Protein AF-A0A4R3XMK4-F1 (afdb_monomer_lite)

Foldseek 3Di:
DLVPDDLVRVLLVQVVCLVVVVCVVVDDPVSVVVVLVSLLPDFLVSCLVSVNQSSLLSDVVCVVSNVVSLVVDDPVSNQSNCLSPPHPVCLVVLLVQLLADQALVSNVSSLVRHDLVCLLVDDPVSLLSNLVSQLCRLHHPGDRRQLPRPCNLVSVLSSCVSPVPDDDCVLVSLLVSVVSSVVVPRDSPSSVVVCCVVPSDPDDDPDPPPPPPDDD

Structure (mmCIF, N/CA/C/O backbone):
data_AF-A0A4R3XMK4-F1
#
_entry.id   AF-A0A4R3XMK4-F1
#
loop_
_atom_site.group_PDB
_atom_site.id
_atom_site.type_symbol
_atom_site.label_atom_id
_atom_site.label_alt_id
_atom_site.label_comp_id
_atom_site.label_asym_id
_atom_site.label_entity_id
_atom_site.label_seq_id
_atom_site.pdbx_PDB_ins_code
_atom_site.Cartn_x
_atom_site.Cartn_y
_atom_site.Cartn_z
_atom_site.occupancy
_atom_site.B_iso_or_equiv
_atom_site.auth_seq_id
_atom_site.auth_comp_id
_atom_site.auth_asym_id
_atom_site.auth_atom_id
_atom_site.pdbx_PDB_model_num
ATOM 1 N N . MET A 1 1 ? 23.336 5.769 -29.389 1.00 65.06 1 MET A N 1
ATOM 2 C CA . MET A 1 1 ? 22.063 5.005 -29.467 1.00 65.06 1 MET A CA 1
ATOM 3 C C . MET A 1 1 ? 21.814 4.267 -28.147 1.00 65.06 1 MET A C 1
ATOM 5 O O . MET A 1 1 ? 22.720 4.258 -27.320 1.00 65.06 1 MET A O 1
ATOM 9 N N . LEU A 1 2 ? 20.622 3.696 -27.894 1.00 70.25 2 LEU A N 1
ATOM 10 C CA . LEU A 1 2 ? 20.389 2.881 -26.678 1.00 70.25 2 LEU A CA 1
ATOM 11 C C . LEU A 1 2 ? 21.280 1.629 -26.660 1.00 70.25 2 LEU A C 1
ATOM 13 O O . LEU A 1 2 ? 21.831 1.287 -25.614 1.00 70.25 2 LEU A O 1
ATOM 17 N N . SER A 1 3 ? 21.494 1.029 -27.832 1.00 73.25 3 SER A N 1
ATOM 18 C CA . SER A 1 3 ? 22.388 -0.107 -28.070 1.00 73.25 3 SER A CA 1
ATOM 19 C C . SER A 1 3 ? 23.814 0.088 -27.536 1.00 73.25 3 SER A C 1
ATOM 21 O O . SER A 1 3 ? 24.412 -0.847 -27.015 1.00 73.25 3 SER A O 1
ATOM 23 N N . GLU A 1 4 ? 24.345 1.311 -27.584 1.00 78.44 4 GLU A N 1
ATOM 24 C CA . GLU A 1 4 ? 25.724 1.643 -27.183 1.00 78.44 4 GLU A CA 1
ATOM 25 C C . GLU A 1 4 ? 25.842 2.107 -25.722 1.00 78.44 4 GLU A C 1
ATOM 27 O O . GLU A 1 4 ? 26.945 2.282 -25.198 1.00 78.44 4 GLU A O 1
ATOM 32 N N . ALA A 1 5 ? 24.719 2.374 -25.048 1.00 79.88 5 ALA A N 1
ATOM 33 C CA . ALA A 1 5 ? 24.742 2.819 -23.661 1.00 79.88 5 ALA A CA 1
ATOM 34 C C . ALA A 1 5 ? 25.232 1.680 -22.760 1.00 79.88 5 ALA A C 1
ATOM 36 O O . ALA A 1 5 ? 24.861 0.532 -22.973 1.00 79.88 5 ALA A O 1
ATOM 37 N N . ASN A 1 6 ? 26.017 1.973 -21.721 1.00 87.12 6 ASN A N 1
ATOM 38 C CA . ASN A 1 6 ? 26.271 0.997 -20.657 1.00 87.12 6 ASN A CA 1
ATOM 39 C C . ASN A 1 6 ? 25.050 0.873 -19.731 1.00 87.12 6 ASN A C 1
ATOM 41 O O . ASN A 1 6 ? 24.175 1.741 -19.733 1.00 87.12 6 ASN A O 1
ATOM 45 N N . ASP A 1 7 ? 25.007 -0.178 -18.918 1.00 84.62 7 ASP A N 1
ATOM 46 C CA . ASP A 1 7 ? 23.848 -0.496 -18.078 1.00 84.62 7 ASP A CA 1
ATOM 47 C C . ASP A 1 7 ? 23.470 0.654 -17.140 1.00 84.62 7 ASP A C 1
ATOM 49 O O . ASP A 1 7 ? 22.311 1.052 -17.081 1.00 84.62 7 ASP A O 1
ATOM 53 N N . THR A 1 8 ? 24.446 1.301 -16.502 1.00 85.62 8 THR A N 1
ATOM 54 C CA . THR A 1 8 ? 24.211 2.465 -15.632 1.00 85.62 8 THR A CA 1
ATOM 55 C C . THR A 1 8 ? 23.518 3.624 -16.354 1.00 85.62 8 THR A C 1
ATOM 57 O O . THR A 1 8 ? 22.661 4.297 -15.777 1.00 85.62 8 THR A O 1
ATOM 60 N N . ARG A 1 9 ? 23.881 3.890 -17.615 1.00 87.81 9 ARG A N 1
ATOM 61 C CA . ARG A 1 9 ? 23.228 4.920 -18.435 1.00 87.81 9 ARG A CA 1
ATOM 62 C C . ARG A 1 9 ? 21.873 4.445 -18.937 1.00 87.81 9 ARG A C 1
ATOM 64 O O . ARG A 1 9 ? 20.933 5.234 -18.913 1.00 87.81 9 ARG A O 1
ATOM 71 N N . LEU A 1 10 ? 21.762 3.179 -19.331 1.00 89.06 10 LEU A N 1
ATOM 72 C CA . LEU A 1 10 ? 20.520 2.595 -19.824 1.00 89.06 10 LEU A CA 1
ATOM 73 C C . LEU A 1 10 ? 19.435 2.597 -18.740 1.00 89.06 10 LEU A C 1
ATOM 75 O O . LEU A 1 10 ? 18.297 2.923 -19.044 1.00 89.06 10 LEU A O 1
ATOM 79 N N . LYS A 1 11 ? 19.780 2.413 -17.459 1.00 92.94 11 LYS A N 1
ATOM 80 C CA . LYS A 1 11 ? 18.834 2.563 -16.335 1.00 92.94 11 LYS A CA 1
ATOM 81 C C . LYS A 1 11 ? 18.151 3.943 -16.273 1.00 92.94 11 LYS A C 1
ATOM 83 O O . LYS A 1 11 ? 17.054 4.083 -15.747 1.00 92.94 11 LYS A O 1
ATOM 88 N N . ARG 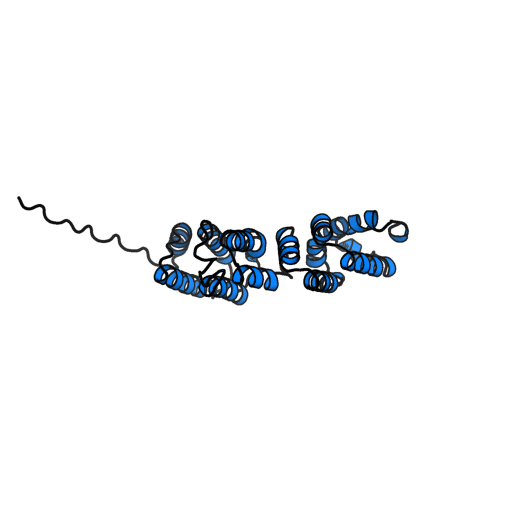A 1 12 ? 18.726 4.994 -16.864 1.00 91.00 12 ARG A N 1
ATOM 89 C CA . ARG A 1 12 ? 18.065 6.314 -16.930 1.00 91.00 12 ARG A CA 1
ATOM 90 C C . ARG A 1 12 ? 16.899 6.356 -17.920 1.00 91.00 12 ARG A C 1
ATOM 92 O O . ARG A 1 12 ? 16.153 7.331 -17.928 1.00 91.00 12 ARG A O 1
ATOM 99 N N . VAL A 1 13 ? 16.732 5.315 -18.735 1.00 91.12 13 VAL A N 1
ATOM 100 C CA . VAL A 1 13 ? 15.621 5.192 -19.677 1.00 91.12 13 VAL A CA 1
ATOM 101 C C . VAL A 1 13 ? 14.299 4.904 -18.960 1.00 91.12 13 VAL A C 1
ATOM 103 O O . VAL A 1 13 ? 13.263 5.315 -19.466 1.00 91.12 13 VAL A O 1
ATOM 106 N N . PHE A 1 14 ? 14.313 4.281 -17.770 1.00 93.69 14 PHE A N 1
ATOM 107 C CA . PHE A 1 14 ? 13.084 3.897 -17.059 1.00 93.69 14 PHE A CA 1
ATOM 108 C C . PHE A 1 14 ? 12.185 5.103 -16.725 1.00 93.69 14 PHE A C 1
ATOM 110 O O . PHE A 1 14 ? 11.042 5.115 -17.193 1.00 93.69 14 PHE A O 1
ATOM 117 N N . PRO A 1 15 ? 12.665 6.167 -16.036 1.00 93.06 15 PRO A N 1
ATOM 118 C CA . PRO A 1 15 ? 11.826 7.339 -15.779 1.00 93.06 15 PRO A CA 1
ATOM 119 C C . PRO A 1 15 ? 11.405 8.050 -17.070 1.00 93.06 15 PRO A C 1
ATOM 121 O O . PRO A 1 15 ? 10.302 8.583 -17.159 1.00 93.06 15 PRO A O 1
ATOM 124 N N . PHE A 1 16 ? 12.271 8.049 -18.088 1.00 92.44 16 PHE A N 1
ATOM 125 C CA . PHE A 1 16 ? 11.983 8.693 -19.367 1.00 92.44 16 PHE A CA 1
ATOM 126 C C . PHE A 1 16 ? 10.857 7.986 -20.129 1.00 92.44 16 PHE A C 1
ATOM 128 O O . PHE A 1 16 ? 9.936 8.648 -20.599 1.00 92.44 16 PHE A O 1
ATOM 135 N N . LEU A 1 17 ? 10.895 6.654 -20.219 1.00 92.00 17 LEU A N 1
ATOM 136 C CA . LEU A 1 17 ? 9.851 5.858 -20.869 1.00 92.00 17 LEU A CA 1
ATOM 137 C C . LEU A 1 17 ? 8.532 5.918 -20.111 1.00 92.00 17 LEU A C 1
ATOM 139 O O . LEU A 1 17 ? 7.483 5.832 -20.734 1.00 92.00 17 LEU A O 1
ATOM 143 N N . TRP A 1 18 ? 8.563 6.104 -18.793 1.00 91.94 18 TRP A N 1
ATOM 144 C CA . TRP A 1 18 ? 7.340 6.317 -18.028 1.00 91.94 18 TRP A CA 1
ATOM 145 C C . TRP A 1 18 ? 6.685 7.655 -18.412 1.00 91.94 18 TRP A C 1
ATOM 147 O O . TRP A 1 18 ? 5.493 7.693 -18.716 1.00 91.94 18 TRP A O 1
ATOM 157 N N . LEU A 1 19 ? 7.472 8.736 -18.486 1.00 91.69 19 LEU A N 1
ATOM 158 C CA . LEU A 1 19 ? 6.993 10.059 -18.910 1.00 91.69 19 LEU A CA 1
ATOM 159 C C . LEU A 1 19 ? 6.582 10.105 -20.390 1.00 91.69 19 LEU A C 1
ATOM 161 O O . LEU A 1 19 ? 5.726 10.902 -20.768 1.00 91.69 19 LEU A O 1
ATOM 165 N N . ARG A 1 20 ? 7.203 9.273 -21.230 1.00 92.75 20 ARG A N 1
ATOM 166 C CA . ARG A 1 20 ? 7.020 9.217 -22.687 1.00 92.75 20 ARG A CA 1
ATOM 167 C C . ARG A 1 20 ? 6.624 7.810 -23.134 1.00 92.75 20 ARG A C 1
ATOM 169 O O . ARG A 1 20 ? 7.289 7.202 -23.977 1.00 92.75 20 ARG A O 1
ATOM 176 N N . LYS A 1 21 ? 5.548 7.281 -22.542 1.00 90.19 21 LYS A N 1
ATOM 177 C CA . LYS A 1 21 ? 5.071 5.898 -22.737 1.00 90.19 21 LYS A CA 1
ATOM 178 C C . LYS A 1 21 ? 4.845 5.515 -24.199 1.00 90.19 21 LYS A C 1
ATOM 180 O O . LYS A 1 21 ? 5.047 4.366 -24.577 1.00 90.19 21 LYS A O 1
ATOM 185 N N . GLU A 1 22 ? 4.497 6.477 -25.050 1.00 90.62 22 GLU A N 1
ATOM 186 C CA . GLU A 1 22 ? 4.312 6.270 -26.486 1.00 90.62 22 GLU A CA 1
ATOM 187 C C . GLU A 1 22 ? 5.596 5.821 -27.200 1.00 90.62 22 GLU A C 1
ATOM 189 O O . GLU A 1 22 ? 5.537 5.169 -28.244 1.00 90.62 22 GLU A O 1
ATOM 194 N N . LEU A 1 23 ? 6.766 6.133 -26.630 1.00 91.50 23 LEU A N 1
ATOM 195 C CA . LEU A 1 23 ? 8.059 5.755 -27.189 1.00 91.50 23 LEU A CA 1
ATOM 196 C C . LEU A 1 23 ? 8.393 4.280 -26.972 1.00 91.50 23 LEU A C 1
ATOM 198 O O . LEU A 1 23 ? 9.257 3.779 -27.685 1.00 91.50 23 LEU A O 1
ATOM 202 N N . TRP A 1 24 ? 7.701 3.566 -26.074 1.00 90.94 24 TRP A N 1
ATOM 203 C CA . TRP A 1 24 ? 7.921 2.129 -25.868 1.00 90.94 24 TRP A CA 1
ATOM 204 C C . TRP A 1 24 ? 7.781 1.332 -27.168 1.00 90.94 24 TRP A C 1
ATOM 206 O O . TRP A 1 24 ? 8.614 0.487 -27.485 1.00 90.94 24 TRP A O 1
ATOM 216 N N . THR A 1 25 ? 6.783 1.680 -27.983 1.00 90.06 25 THR A N 1
ATOM 217 C CA . THR A 1 25 ? 6.541 1.046 -29.289 1.00 90.06 25 THR A CA 1
ATOM 218 C C . THR A 1 25 ? 7.707 1.207 -30.268 1.00 90.06 25 THR A C 1
ATOM 220 O O . THR A 1 25 ? 7.872 0.374 -31.154 1.00 90.06 25 THR A O 1
ATOM 223 N N . LYS A 1 26 ? 8.540 2.238 -30.079 1.00 90.81 26 LYS A N 1
ATOM 224 C CA . LYS A 1 26 ? 9.728 2.535 -30.890 1.00 90.81 26 LYS A CA 1
ATOM 225 C C . LYS A 1 26 ? 11.009 1.915 -30.332 1.00 90.81 26 LYS A C 1
ATOM 227 O O . LYS A 1 26 ? 12.046 2.011 -30.977 1.00 90.81 26 LYS A O 1
ATOM 232 N N . VAL A 1 27 ? 10.959 1.326 -29.137 1.00 89.88 27 VAL A N 1
ATOM 233 C CA . VAL A 1 27 ? 12.081 0.567 -28.584 1.00 89.88 27 VAL A CA 1
ATOM 234 C C . VAL A 1 27 ? 12.149 -0.758 -29.330 1.00 89.88 27 VAL A C 1
ATOM 236 O O . VAL A 1 27 ? 11.174 -1.517 -29.339 1.00 89.88 27 VAL A O 1
ATOM 239 N N . GLU A 1 28 ? 13.285 -1.013 -29.968 1.00 91.00 28 GLU A N 1
ATOM 240 C CA . GLU A 1 28 ? 13.561 -2.255 -30.683 1.00 91.00 28 GLU A CA 1
ATOM 241 C C . GLU A 1 28 ? 13.614 -3.453 -29.725 1.00 91.00 28 GLU A C 1
ATOM 243 O O . GLU A 1 28 ? 13.819 -3.318 -28.517 1.00 91.00 28 GLU A O 1
ATOM 248 N N . HIS A 1 29 ? 13.385 -4.653 -30.260 1.00 90.75 29 HIS A N 1
ATOM 249 C CA . HIS A 1 29 ? 13.249 -5.858 -29.442 1.00 90.75 29 HIS A CA 1
ATOM 250 C C . HIS A 1 29 ? 14.507 -6.159 -28.611 1.00 90.75 29 HIS A C 1
ATOM 252 O O . HIS A 1 29 ? 14.386 -6.506 -27.438 1.00 90.75 29 HIS A O 1
ATOM 258 N N . ALA A 1 30 ? 15.704 -5.968 -29.177 1.00 89.69 30 ALA A N 1
ATOM 259 C CA . ALA A 1 30 ? 16.964 -6.206 -28.471 1.00 89.69 30 ALA A CA 1
ATOM 260 C C . ALA A 1 30 ? 17.106 -5.306 -27.229 1.00 89.69 30 ALA A C 1
ATOM 262 O O . ALA A 1 30 ? 17.482 -5.769 -26.151 1.00 89.69 30 ALA A O 1
ATOM 263 N N . GLU A 1 31 ? 16.744 -4.029 -27.347 1.00 90.69 31 GLU A N 1
ATOM 264 C CA . GLU A 1 31 ? 16.723 -3.075 -26.244 1.00 90.69 31 GLU A CA 1
ATOM 265 C C . GLU A 1 31 ? 15.683 -3.449 -25.189 1.00 90.69 31 GLU A C 1
ATOM 267 O O . GLU A 1 31 ? 15.967 -3.289 -24.004 1.00 90.69 31 GLU A O 1
ATOM 272 N N . ARG A 1 32 ? 14.511 -3.973 -25.579 1.00 91.62 32 ARG A N 1
ATOM 273 C CA . ARG A 1 32 ? 13.498 -4.452 -24.618 1.00 91.62 32 ARG A CA 1
ATOM 274 C C . ARG A 1 32 ? 14.022 -5.618 -23.787 1.00 91.62 32 ARG A C 1
ATOM 276 O O . ARG A 1 32 ? 14.001 -5.527 -22.564 1.00 91.62 32 ARG A O 1
ATOM 283 N N . VAL A 1 33 ? 14.616 -6.625 -24.430 1.00 91.25 33 VAL A N 1
ATOM 284 C CA . VAL A 1 33 ? 15.254 -7.763 -23.739 1.00 91.25 33 VAL A CA 1
ATOM 285 C C . VAL A 1 33 ? 16.344 -7.279 -22.780 1.00 91.25 33 VAL A C 1
ATOM 287 O O . VAL A 1 33 ? 16.471 -7.756 -21.652 1.00 91.25 33 VAL A O 1
ATOM 290 N N . ARG A 1 34 ? 17.128 -6.277 -23.190 1.00 92.12 34 ARG A N 1
ATOM 291 C CA . ARG A 1 34 ? 18.155 -5.691 -22.326 1.00 92.12 34 ARG A CA 1
ATOM 292 C C . ARG A 1 34 ? 17.556 -4.924 -21.142 1.00 92.12 34 ARG A C 1
ATOM 294 O O . ARG A 1 34 ? 18.081 -5.017 -20.037 1.00 92.12 34 ARG A O 1
ATOM 301 N N . ILE A 1 35 ? 16.464 -4.189 -21.349 1.00 92.88 35 ILE A N 1
ATOM 302 C CA . ILE A 1 35 ? 15.708 -3.501 -20.292 1.00 92.88 35 ILE A CA 1
ATOM 303 C C . ILE A 1 35 ? 15.148 -4.512 -19.280 1.00 92.88 35 ILE A C 1
ATOM 305 O O . ILE A 1 35 ? 15.273 -4.294 -18.075 1.00 92.88 35 ILE A O 1
ATOM 309 N N . GLU A 1 36 ? 14.599 -5.633 -19.743 1.00 92.94 36 GLU A N 1
ATOM 310 C CA . GLU A 1 36 ? 14.125 -6.734 -18.893 1.00 92.94 36 GLU A CA 1
ATOM 311 C C . GLU A 1 36 ? 15.275 -7.345 -18.078 1.00 92.94 36 GLU A C 1
ATOM 313 O O . GLU A 1 36 ? 15.169 -7.502 -16.859 1.00 92.94 36 GLU A O 1
ATOM 318 N N . GLY A 1 37 ? 16.422 -7.603 -18.719 1.00 93.12 37 GLY A N 1
ATOM 319 C CA . GLY A 1 37 ? 17.636 -8.056 -18.036 1.00 93.12 37 GLY A CA 1
ATOM 320 C C . GLY A 1 37 ? 18.110 -7.079 -16.956 1.00 93.12 37 GLY A C 1
ATOM 321 O O . GLY A 1 37 ? 18.492 -7.498 -15.861 1.00 93.12 37 GLY A O 1
ATOM 322 N N . LEU A 1 38 ? 18.010 -5.769 -17.212 1.00 95.25 38 LEU A N 1
ATOM 323 C CA . LEU A 1 38 ? 18.321 -4.753 -16.210 1.00 95.25 38 LEU A CA 1
ATOM 324 C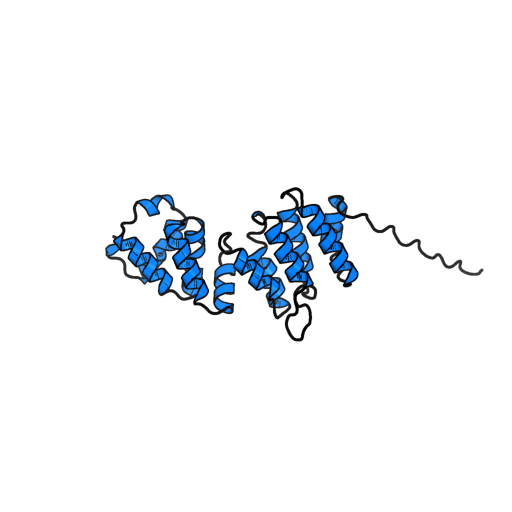 C . LEU A 1 38 ? 17.380 -4.830 -15.010 1.00 95.25 38 LEU A C 1
ATOM 326 O O . LEU A 1 38 ? 17.887 -4.846 -13.890 1.00 95.25 38 LEU A O 1
ATOM 330 N N . ILE A 1 39 ? 16.061 -4.915 -15.218 1.00 95.62 39 ILE A N 1
ATOM 331 C CA . ILE A 1 39 ? 15.075 -5.045 -14.128 1.00 95.62 39 ILE A CA 1
ATOM 332 C C . ILE A 1 39 ? 15.441 -6.231 -13.230 1.00 95.62 39 ILE A C 1
ATOM 334 O O . ILE A 1 39 ? 15.540 -6.074 -12.014 1.00 95.62 39 ILE A O 1
ATOM 338 N N . ASN A 1 40 ? 15.738 -7.386 -13.827 1.00 93.81 40 ASN A N 1
ATOM 339 C CA . ASN A 1 40 ? 16.089 -8.593 -13.080 1.00 93.81 40 ASN A CA 1
ATOM 340 C C . ASN A 1 40 ? 17.382 -8.440 -12.261 1.00 93.81 40 ASN A C 1
ATOM 342 O O . ASN A 1 40 ? 17.499 -9.003 -11.169 1.00 93.81 40 ASN A O 1
ATOM 346 N N . SER A 1 41 ? 18.340 -7.650 -12.751 1.00 93.94 41 SER A N 1
ATOM 347 C CA . SER A 1 41 ? 19.623 -7.416 -12.073 1.00 93.94 41 SER A CA 1
ATOM 348 C C . SER A 1 41 ? 19.581 -6.345 -10.972 1.00 93.94 41 SER A C 1
ATOM 350 O O . SER A 1 41 ? 20.490 -6.295 -10.146 1.00 93.94 41 SER A O 1
ATOM 352 N N . MET A 1 42 ? 18.562 -5.478 -10.950 1.00 95.00 42 MET A N 1
ATOM 353 C CA . MET A 1 42 ? 18.486 -4.369 -9.994 1.00 95.00 42 MET A CA 1
ATOM 354 C C . MET A 1 42 ? 18.268 -4.837 -8.553 1.00 95.00 42 MET A C 1
ATOM 356 O O . MET A 1 42 ? 17.612 -5.845 -8.298 1.00 95.00 42 MET A O 1
ATOM 360 N N . ASN A 1 43 ? 18.766 -4.058 -7.595 1.00 95.12 43 ASN A N 1
ATOM 361 C CA . ASN A 1 43 ? 18.352 -4.156 -6.194 1.00 95.12 43 ASN A CA 1
ATOM 362 C C . ASN A 1 43 ? 17.185 -3.192 -5.891 1.00 95.12 43 ASN A C 1
ATOM 364 O O . ASN A 1 43 ? 16.779 -2.391 -6.739 1.00 95.12 43 ASN A O 1
ATOM 368 N N . HIS A 1 44 ? 16.658 -3.244 -4.666 1.00 95.12 44 HIS A N 1
ATOM 369 C CA . HIS A 1 44 ? 15.515 -2.422 -4.263 1.00 95.12 44 HIS A CA 1
ATOM 370 C C . HIS A 1 44 ? 15.773 -0.907 -4.356 1.00 95.12 44 HIS A C 1
ATOM 372 O O . HIS A 1 44 ? 14.877 -0.149 -4.745 1.00 95.12 44 HIS A O 1
ATOM 378 N N . GLU A 1 45 ? 16.991 -0.454 -4.045 1.00 96.06 45 GLU A N 1
ATOM 379 C CA . GLU A 1 45 ? 17.374 0.959 -4.134 1.00 96.06 45 GLU A CA 1
ATOM 380 C C . GLU A 1 45 ? 17.353 1.444 -5.582 1.00 96.06 45 GLU A C 1
ATOM 382 O O . GLU A 1 45 ? 16.813 2.510 -5.876 1.00 96.06 45 GLU A O 1
ATOM 387 N N . GLU A 1 46 ? 17.897 0.651 -6.505 1.00 96.06 46 GLU A N 1
ATOM 388 C CA . GLU A 1 46 ? 17.906 0.974 -7.926 1.00 96.06 46 GLU A CA 1
ATOM 389 C C . GLU A 1 46 ? 16.497 0.971 -8.517 1.00 96.06 46 GLU A C 1
ATOM 391 O O . GLU A 1 46 ? 16.139 1.924 -9.211 1.00 96.06 46 GLU A O 1
ATOM 396 N N . MET A 1 47 ? 15.677 -0.038 -8.202 1.00 96.44 47 MET A N 1
ATOM 397 C CA . MET A 1 47 ? 14.282 -0.090 -8.659 1.00 96.44 47 MET A CA 1
ATOM 398 C C . MET A 1 47 ? 13.500 1.152 -8.216 1.00 96.44 47 MET A C 1
ATOM 400 O O . MET A 1 47 ? 12.775 1.752 -9.016 1.00 96.44 47 MET A O 1
ATOM 404 N N . SER A 1 48 ? 13.701 1.576 -6.966 1.00 95.12 48 SER A N 1
ATOM 405 C CA . SER A 1 48 ? 13.066 2.767 -6.391 1.00 95.12 48 SER A CA 1
ATOM 406 C C . SER A 1 48 ? 13.590 4.056 -7.032 1.00 95.12 48 SER A C 1
ATOM 408 O O . SER A 1 48 ? 12.815 4.917 -7.458 1.00 95.12 48 SER A O 1
ATOM 410 N N . LYS A 1 49 ? 14.917 4.179 -7.157 1.00 95.50 49 LYS A N 1
ATOM 411 C CA . LYS A 1 49 ? 15.606 5.345 -7.729 1.00 95.50 49 LYS A CA 1
ATOM 412 C C . LYS A 1 49 ? 15.239 5.577 -9.191 1.00 95.50 49 LYS A C 1
ATOM 414 O O . LYS A 1 49 ? 15.025 6.719 -9.595 1.00 95.50 49 LYS A O 1
ATOM 419 N N . PHE A 1 50 ? 15.174 4.510 -9.983 1.00 95.75 50 PHE A N 1
ATOM 420 C CA . PHE A 1 50 ? 14.844 4.568 -11.408 1.00 95.75 50 PHE A CA 1
ATOM 421 C C . PHE A 1 50 ? 13.343 4.416 -11.690 1.00 95.75 50 PHE A C 1
ATOM 423 O O . PHE A 1 50 ? 12.954 4.367 -12.853 1.00 95.75 50 PHE A O 1
ATOM 430 N N . GLN A 1 51 ? 12.499 4.424 -10.650 1.00 94.50 51 GLN A N 1
ATOM 431 C CA . GLN A 1 51 ? 11.035 4.477 -10.756 1.00 94.50 51 GLN A CA 1
ATOM 432 C C . GLN A 1 51 ? 10.448 3.337 -11.604 1.00 94.50 51 GLN A C 1
ATOM 434 O O . GLN A 1 51 ? 9.516 3.532 -12.384 1.00 94.50 51 GLN A O 1
ATOM 439 N N . VAL A 1 52 ? 11.005 2.134 -11.462 1.00 95.88 52 VAL A N 1
ATOM 440 C CA . VAL A 1 52 ? 10.672 0.980 -12.311 1.00 95.88 52 VAL A CA 1
ATOM 441 C C . VAL A 1 52 ? 9.192 0.595 -12.199 1.00 95.88 52 VAL A C 1
ATOM 443 O O . VAL A 1 52 ? 8.557 0.279 -13.204 1.00 95.88 52 VAL A O 1
ATOM 446 N N . THR A 1 53 ? 8.606 0.698 -11.004 1.00 95.56 53 THR A N 1
ATOM 447 C CA . THR A 1 53 ? 7.176 0.430 -10.785 1.00 95.56 53 THR A CA 1
ATOM 448 C C . THR A 1 53 ? 6.274 1.420 -11.522 1.00 95.56 53 THR A C 1
ATOM 450 O O . THR A 1 53 ? 5.274 1.004 -12.097 1.00 95.56 53 THR A O 1
ATOM 453 N N . ARG A 1 54 ? 6.659 2.700 -11.631 1.00 94.25 54 ARG A N 1
ATOM 454 C CA . ARG A 1 54 ? 5.895 3.687 -12.415 1.00 94.25 54 ARG A CA 1
ATOM 455 C C . ARG A 1 54 ? 5.857 3.349 -13.897 1.00 94.25 54 ARG A C 1
ATOM 457 O O . ARG A 1 54 ? 4.833 3.546 -14.546 1.00 94.25 54 ARG A O 1
ATOM 464 N N . LEU A 1 55 ? 6.959 2.828 -14.439 1.00 94.62 55 LEU A N 1
ATOM 465 C CA . LEU A 1 55 ? 6.959 2.350 -15.817 1.00 94.62 55 LEU A CA 1
ATOM 466 C C . LEU A 1 55 ? 6.021 1.144 -15.971 1.00 94.62 55 LEU A C 1
ATOM 468 O O . LEU A 1 55 ? 5.239 1.116 -16.915 1.00 94.62 55 LEU A O 1
ATOM 472 N N . ALA A 1 56 ? 6.051 0.191 -15.036 1.00 95.69 56 ALA A N 1
ATOM 473 C CA . ALA A 1 56 ? 5.192 -0.998 -15.068 1.00 95.69 56 ALA A CA 1
ATOM 474 C C . ALA A 1 56 ? 3.694 -0.687 -14.898 1.00 95.69 56 ALA A C 1
ATOM 476 O O . ALA A 1 56 ? 2.839 -1.418 -15.407 1.00 95.69 56 ALA A O 1
ATOM 477 N N . GLU A 1 57 ? 3.357 0.417 -14.231 1.00 93.75 57 GLU A N 1
ATOM 478 C CA . GLU A 1 57 ? 1.983 0.916 -14.149 1.00 93.75 57 GLU A CA 1
ATOM 479 C C . GLU A 1 57 ? 1.438 1.221 -15.555 1.00 93.75 57 GLU A C 1
ATOM 481 O O . GLU A 1 57 ? 0.347 0.778 -15.913 1.00 93.75 57 GLU A O 1
ATOM 486 N N . VAL A 1 58 ? 2.234 1.889 -16.398 1.00 92.38 58 VAL A N 1
ATOM 487 C CA . VAL A 1 58 ? 1.814 2.345 -17.738 1.00 92.38 58 VAL A CA 1
ATOM 488 C C . VAL A 1 58 ? 2.202 1.403 -18.882 1.00 92.38 58 VAL A C 1
ATOM 490 O O . VAL A 1 58 ? 1.818 1.657 -20.024 1.00 92.38 58 VAL A O 1
ATOM 493 N N . ASN A 1 59 ? 2.960 0.344 -18.601 1.00 92.31 59 ASN A N 1
ATOM 494 C CA . ASN A 1 59 ? 3.476 -0.588 -19.597 1.00 92.31 59 ASN A CA 1
ATOM 495 C C . ASN A 1 59 ? 3.290 -2.041 -19.140 1.00 92.31 59 ASN A C 1
ATOM 497 O O . ASN A 1 59 ? 4.007 -2.535 -18.269 1.00 92.31 59 ASN A O 1
ATOM 501 N N . SER A 1 60 ? 2.327 -2.728 -19.759 1.00 90.88 60 SER A N 1
ATOM 502 C CA . SER A 1 60 ? 1.995 -4.122 -19.455 1.00 90.88 60 SER A CA 1
ATOM 503 C C . SER A 1 60 ? 3.109 -5.103 -19.803 1.00 90.88 60 SER A C 1
ATOM 505 O O . SER A 1 60 ? 3.244 -6.099 -19.099 1.00 90.88 60 SER A O 1
ATOM 507 N N . ASP A 1 61 ? 3.911 -4.818 -20.833 1.00 89.94 61 ASP A N 1
ATOM 508 C CA . ASP A 1 61 ? 4.929 -5.747 -21.342 1.00 89.94 61 ASP A CA 1
ATOM 509 C C . ASP A 1 61 ? 6.010 -6.015 -20.293 1.00 89.94 61 ASP A C 1
ATOM 511 O O . ASP A 1 61 ? 6.516 -7.124 -20.181 1.00 89.94 61 ASP A O 1
ATOM 515 N N . ILE A 1 62 ? 6.334 -5.007 -19.479 1.00 91.81 62 ILE A N 1
ATOM 516 C CA . ILE A 1 62 ? 7.350 -5.142 -18.431 1.00 91.81 62 ILE A CA 1
ATOM 517 C C . ILE A 1 62 ? 6.765 -5.500 -17.064 1.00 91.81 62 ILE A C 1
ATOM 519 O O . ILE A 1 62 ? 7.511 -5.758 -16.120 1.00 91.81 62 ILE A O 1
ATOM 523 N N . ARG A 1 63 ? 5.437 -5.443 -16.912 1.00 94.88 63 ARG A N 1
ATOM 524 C CA . ARG A 1 63 ? 4.792 -5.510 -15.598 1.00 94.88 63 ARG A CA 1
ATOM 525 C C . ARG A 1 63 ? 5.039 -6.851 -14.920 1.00 94.88 63 ARG A C 1
ATOM 527 O O . ARG A 1 63 ? 5.366 -6.864 -13.737 1.00 94.88 63 ARG A O 1
ATOM 534 N N . SER A 1 64 ? 4.934 -7.950 -15.665 1.00 93.00 64 SER A N 1
ATOM 535 C CA . SER A 1 64 ? 5.256 -9.297 -15.177 1.00 93.00 64 SER A CA 1
ATOM 536 C C . SER A 1 64 ? 6.691 -9.371 -14.657 1.00 93.00 64 SER A C 1
ATOM 538 O O . SER A 1 64 ? 6.895 -9.753 -13.513 1.00 93.00 64 SER A O 1
ATOM 540 N N . HIS A 1 65 ? 7.665 -8.883 -15.429 1.00 94.19 65 HIS A N 1
ATOM 541 C CA . HIS A 1 65 ? 9.076 -8.869 -15.031 1.00 94.19 65 HIS A CA 1
ATOM 542 C C . HIS A 1 65 ? 9.325 -8.077 -13.741 1.00 94.19 65 HIS A C 1
ATOM 544 O O . HIS A 1 65 ? 10.109 -8.495 -12.891 1.00 94.19 65 HIS A O 1
ATOM 550 N N . VAL A 1 66 ? 8.639 -6.944 -13.561 1.00 96.50 66 VAL A N 1
ATOM 551 C CA . VAL A 1 66 ? 8.738 -6.156 -12.325 1.00 96.50 66 VAL A CA 1
ATOM 552 C C . VAL A 1 66 ? 8.119 -6.897 -11.140 1.00 96.50 66 VAL A C 1
ATOM 554 O O . VAL A 1 66 ? 8.722 -6.914 -10.068 1.00 96.50 66 VAL A O 1
ATOM 557 N N . ILE A 1 67 ? 6.956 -7.530 -11.316 1.00 96.06 67 ILE A N 1
ATOM 558 C CA . ILE A 1 67 ? 6.311 -8.336 -10.268 1.00 96.06 67 ILE A CA 1
ATOM 559 C C . ILE A 1 67 ? 7.207 -9.513 -9.870 1.00 96.06 67 ILE A C 1
ATOM 561 O O . ILE A 1 67 ? 7.460 -9.708 -8.681 1.00 96.06 67 ILE A O 1
ATOM 565 N N . ASP A 1 68 ? 7.724 -10.255 -10.848 1.00 95.31 68 ASP A N 1
ATOM 566 C CA . ASP A 1 68 ? 8.594 -11.409 -10.627 1.00 95.31 68 ASP A CA 1
ATOM 567 C C . ASP A 1 68 ? 9.858 -11.006 -9.877 1.00 95.31 68 ASP A C 1
ATOM 569 O O . ASP A 1 68 ? 10.246 -11.663 -8.910 1.00 95.31 68 ASP A O 1
ATOM 573 N N . LYS A 1 69 ? 10.463 -9.877 -10.259 1.00 96.44 69 LYS A N 1
ATOM 574 C CA . LYS A 1 69 ? 11.620 -9.347 -9.549 1.00 96.44 69 LYS A CA 1
ATOM 575 C C . LYS A 1 69 ? 11.285 -8.966 -8.109 1.00 96.44 69 LYS A C 1
ATOM 577 O O . LYS A 1 69 ? 12.027 -9.338 -7.206 1.00 96.44 69 LYS A O 1
ATOM 582 N N . ILE A 1 70 ? 10.182 -8.253 -7.874 1.00 97.00 70 ILE A N 1
ATOM 583 C CA . ILE A 1 70 ? 9.748 -7.878 -6.519 1.00 97.00 70 ILE A CA 1
ATOM 584 C C . ILE A 1 70 ? 9.525 -9.134 -5.666 1.00 97.00 70 ILE A C 1
ATOM 586 O O . ILE A 1 70 ? 9.964 -9.173 -4.523 1.00 97.00 70 ILE A O 1
ATOM 590 N N . ASN A 1 71 ? 8.917 -10.185 -6.221 1.00 95.94 71 ASN A N 1
ATOM 591 C CA . ASN A 1 71 ? 8.672 -11.448 -5.515 1.00 95.94 71 ASN A CA 1
ATOM 592 C C . ASN A 1 71 ? 9.947 -12.178 -5.064 1.00 95.94 71 ASN A C 1
ATOM 594 O O . ASN A 1 71 ? 9.879 -12.987 -4.144 1.00 95.94 71 ASN A O 1
ATOM 598 N N . GLN A 1 72 ? 11.088 -11.916 -5.704 1.00 96.44 72 GLN A N 1
ATOM 599 C CA . GLN A 1 72 ? 12.380 -12.514 -5.346 1.00 96.44 72 GLN A CA 1
ATOM 600 C C . GLN A 1 72 ? 13.107 -11.762 -4.223 1.00 96.44 72 GLN A C 1
ATOM 602 O O . GLN A 1 72 ? 14.104 -12.264 -3.707 1.00 96.44 72 GLN A O 1
ATOM 607 N N . LEU A 1 73 ? 12.652 -10.557 -3.878 1.00 96.62 73 LEU A N 1
ATOM 608 C CA . LEU A 1 73 ? 13.245 -9.731 -2.829 1.00 96.62 73 LEU A CA 1
ATOM 609 C C . LEU A 1 73 ? 12.640 -10.069 -1.468 1.00 96.62 73 LEU A C 1
ATOM 611 O O . LEU A 1 73 ? 11.528 -10.599 -1.378 1.00 96.62 73 LEU A O 1
ATOM 615 N N . ASP A 1 74 ? 13.344 -9.726 -0.393 1.00 96.50 74 ASP A N 1
ATOM 616 C CA . ASP A 1 74 ? 12.789 -9.910 0.946 1.00 96.50 74 ASP A CA 1
ATOM 617 C C . ASP A 1 74 ? 11.624 -8.941 1.224 1.00 96.50 74 ASP A C 1
ATOM 619 O O . ASP A 1 74 ? 11.432 -7.927 0.548 1.00 96.50 74 ASP A O 1
ATOM 623 N N . THR A 1 75 ? 10.817 -9.245 2.240 1.00 95.25 75 THR A N 1
ATOM 624 C CA . THR A 1 75 ? 9.627 -8.455 2.589 1.00 95.25 75 THR A CA 1
ATOM 625 C C . THR A 1 75 ? 9.935 -6.978 2.851 1.00 95.25 75 THR A C 1
ATOM 627 O O . THR A 1 75 ? 9.138 -6.110 2.493 1.00 95.25 75 THR A O 1
ATOM 630 N N . VAL A 1 76 ? 11.076 -6.660 3.471 1.00 95.31 76 VAL A N 1
ATOM 631 C CA . VAL A 1 76 ? 11.456 -5.273 3.778 1.00 95.31 76 VAL A CA 1
ATOM 632 C C . VAL A 1 76 ? 11.765 -4.524 2.485 1.00 95.31 76 VAL A C 1
ATOM 634 O O . VAL A 1 76 ? 11.313 -3.393 2.297 1.00 95.31 76 VAL A O 1
ATOM 637 N N . GLU A 1 77 ? 12.497 -5.157 1.576 1.00 97.56 77 GLU A N 1
ATOM 638 C CA . GLU A 1 77 ? 12.800 -4.620 0.252 1.00 97.56 77 GLU A CA 1
ATOM 639 C C . GLU A 1 77 ? 11.543 -4.427 -0.603 1.00 97.56 77 GLU A C 1
ATOM 641 O O . GLU A 1 77 ? 11.370 -3.360 -1.201 1.00 97.56 77 GLU A O 1
ATOM 646 N N . GLN A 1 78 ? 10.628 -5.403 -0.607 1.00 97.69 78 GLN A N 1
ATOM 647 C CA . GLN A 1 78 ? 9.338 -5.295 -1.296 1.00 97.69 78 GLN A CA 1
ATOM 648 C C . GLN A 1 78 ? 8.547 -4.078 -0.803 1.00 97.69 78 GLN A C 1
ATOM 650 O O . GLN A 1 78 ? 8.104 -3.252 -1.604 1.00 97.69 78 GLN A O 1
ATOM 655 N N . VAL A 1 79 ? 8.422 -3.921 0.519 1.00 97.25 79 VAL A N 1
ATOM 656 C CA . VAL A 1 79 ? 7.721 -2.788 1.138 1.00 97.25 79 VAL A CA 1
ATOM 657 C C . VAL A 1 79 ? 8.377 -1.454 0.767 1.00 97.25 79 VAL A C 1
ATOM 659 O O . VAL A 1 79 ? 7.664 -0.506 0.440 1.00 97.25 79 VAL A O 1
ATOM 662 N N . LYS A 1 80 ? 9.716 -1.369 0.759 1.00 96.94 80 LYS A N 1
ATOM 663 C CA . LYS A 1 80 ? 10.444 -0.150 0.358 1.00 96.94 80 LYS A CA 1
ATOM 664 C C . LYS A 1 80 ? 10.172 0.241 -1.095 1.00 96.94 80 LYS A C 1
ATOM 666 O O . LYS A 1 80 ? 9.948 1.420 -1.363 1.00 96.94 80 LYS A O 1
ATOM 671 N N . ILE A 1 81 ? 10.162 -0.724 -2.017 1.00 97.38 81 ILE A N 1
ATOM 672 C CA . ILE A 1 81 ? 9.879 -0.467 -3.438 1.00 97.38 81 ILE A CA 1
ATOM 673 C C . ILE A 1 81 ? 8.454 0.053 -3.618 1.00 97.38 81 ILE A C 1
ATOM 675 O O . ILE A 1 81 ? 8.253 1.066 -4.291 1.00 97.38 81 ILE A O 1
ATOM 679 N N . ILE A 1 82 ? 7.469 -0.614 -3.004 1.00 97.38 82 ILE A N 1
ATOM 680 C CA . ILE A 1 82 ? 6.062 -0.207 -3.107 1.00 97.38 82 ILE A CA 1
ATOM 681 C C . ILE A 1 82 ? 5.869 1.182 -2.491 1.00 97.38 82 ILE A C 1
ATOM 683 O O . ILE A 1 82 ? 5.234 2.029 -3.106 1.00 97.38 82 ILE A O 1
ATOM 687 N N . ALA A 1 83 ? 6.460 1.452 -1.324 1.00 97.19 83 ALA A N 1
ATOM 688 C CA . ALA A 1 83 ? 6.363 2.752 -0.660 1.00 97.19 83 ALA A CA 1
ATOM 689 C C . ALA A 1 83 ? 6.995 3.899 -1.462 1.00 97.19 83 ALA A C 1
ATOM 691 O O . ALA A 1 83 ? 6.530 5.034 -1.375 1.00 97.19 83 ALA A O 1
ATOM 692 N N . ALA A 1 84 ? 8.066 3.627 -2.216 1.00 96.44 84 ALA A N 1
ATOM 693 C CA . ALA A 1 84 ? 8.738 4.647 -3.014 1.00 96.44 84 ALA A CA 1
ATOM 694 C C . ALA A 1 84 ? 7.829 5.178 -4.132 1.00 96.44 84 ALA A C 1
ATOM 696 O O . ALA A 1 84 ? 7.791 6.386 -4.370 1.00 96.44 84 ALA A O 1
ATOM 697 N N . HIS A 1 85 ? 7.091 4.284 -4.799 1.00 95.00 85 HIS A N 1
ATOM 698 C CA . HIS A 1 85 ? 6.132 4.634 -5.852 1.00 95.00 85 HIS A CA 1
ATOM 699 C C . HIS A 1 85 ? 4.929 3.676 -5.828 1.00 95.00 85 HIS A C 1
ATOM 701 O O . HIS A 1 85 ? 4.913 2.696 -6.587 1.00 95.00 85 HIS A O 1
ATOM 707 N N . PRO A 1 86 ? 3.919 3.957 -4.985 1.00 95.94 86 PRO A N 1
ATOM 708 C CA . PRO A 1 86 ? 2.712 3.142 -4.885 1.00 95.94 86 PRO A CA 1
ATOM 709 C C . PRO A 1 86 ? 2.016 3.022 -6.240 1.00 95.94 86 PRO A C 1
ATOM 711 O O . PRO A 1 86 ? 1.921 3.995 -6.986 1.00 95.94 86 PRO A O 1
ATOM 714 N N . SER A 1 87 ? 1.598 1.806 -6.582 1.00 95.38 87 SER A N 1
ATOM 715 C CA . SER A 1 87 ? 1.141 1.432 -7.925 1.00 95.38 87 SER A CA 1
ATOM 716 C C . SER A 1 87 ? -0.074 0.511 -7.810 1.00 95.38 87 SER A C 1
ATOM 718 O O . SER A 1 87 ? -0.075 -0.398 -6.975 1.00 95.38 87 SER A O 1
ATOM 720 N N . ILE A 1 88 ? -1.105 0.724 -8.633 1.00 95.50 88 ILE A N 1
ATOM 721 C CA . ILE A 1 88 ? -2.395 0.020 -8.521 1.00 95.50 88 ILE A CA 1
ATOM 722 C C . ILE A 1 88 ? -2.205 -1.473 -8.788 1.00 95.50 88 ILE A C 1
ATOM 724 O O . ILE A 1 88 ? -2.798 -2.306 -8.104 1.00 95.50 88 ILE A O 1
ATOM 728 N N . PHE A 1 89 ? -1.315 -1.840 -9.717 1.00 96.06 89 PHE A N 1
ATOM 729 C CA . PHE A 1 89 ? -1.036 -3.253 -10.004 1.00 96.06 89 PHE A CA 1
ATOM 730 C C . PHE A 1 89 ? -0.367 -4.007 -8.837 1.00 96.06 89 PHE A C 1
ATOM 732 O O . PHE A 1 89 ? -0.273 -5.231 -8.886 1.00 96.06 89 PHE A O 1
ATOM 739 N N . LEU A 1 90 ? 0.096 -3.301 -7.796 1.00 97.06 90 LEU A N 1
ATOM 740 C CA . LEU A 1 90 ? 0.683 -3.873 -6.578 1.00 97.06 90 LEU A CA 1
ATOM 741 C C . LEU A 1 90 ? -0.258 -3.786 -5.368 1.00 97.06 90 LEU A C 1
ATOM 743 O O . LEU A 1 90 ? 0.161 -4.119 -4.256 1.00 97.06 90 LEU A O 1
ATOM 747 N N . LYS A 1 91 ? -1.521 -3.371 -5.555 1.00 96.56 91 LYS A N 1
ATOM 748 C CA . LYS A 1 91 ? -2.474 -3.172 -4.452 1.00 96.56 91 LYS A CA 1
ATOM 749 C C . LYS A 1 91 ? -2.645 -4.412 -3.576 1.00 96.56 91 LYS A C 1
ATOM 751 O O . LYS A 1 91 ? -2.660 -4.291 -2.359 1.00 96.56 91 LYS A O 1
ATOM 756 N N . ASP A 1 92 ? -2.677 -5.606 -4.166 1.00 97.50 92 ASP A N 1
ATOM 757 C CA . ASP A 1 92 ? -2.902 -6.841 -3.409 1.00 97.50 92 ASP A CA 1
ATOM 758 C C . ASP A 1 92 ? -1.784 -7.113 -2.404 1.00 97.50 92 ASP A C 1
ATOM 760 O O . ASP A 1 92 ? -2.062 -7.458 -1.255 1.00 97.50 92 ASP A O 1
ATOM 764 N N . LYS A 1 93 ? -0.531 -6.878 -2.812 1.00 97.44 93 LYS A N 1
ATOM 765 C CA . LYS A 1 93 ? 0.642 -6.960 -1.933 1.00 97.44 93 LYS A CA 1
ATOM 766 C C . LYS A 1 93 ? 0.641 -5.858 -0.885 1.00 97.44 93 LYS A C 1
ATOM 768 O O . LYS A 1 93 ? 0.986 -6.102 0.264 1.00 97.44 93 LYS A O 1
ATOM 773 N N . ALA A 1 94 ? 0.266 -4.641 -1.273 1.00 98.25 94 ALA A N 1
ATOM 774 C CA . ALA A 1 94 ? 0.171 -3.523 -0.343 1.00 98.25 94 ALA A CA 1
ATOM 775 C C . ALA A 1 94 ? -0.830 -3.816 0.789 1.00 98.25 94 ALA A C 1
ATOM 777 O O . ALA A 1 94 ? -0.519 -3.575 1.957 1.00 98.25 94 ALA A O 1
ATOM 778 N N . ILE A 1 95 ? -1.993 -4.380 0.443 1.00 98.50 95 ILE A N 1
ATOM 779 C CA . ILE A 1 95 ? -3.032 -4.796 1.393 1.00 98.50 95 ILE A CA 1
ATOM 780 C C . ILE A 1 95 ? -2.503 -5.912 2.289 1.00 98.50 95 ILE A C 1
ATOM 782 O O . ILE A 1 95 ? -2.582 -5.789 3.508 1.00 98.50 95 ILE A O 1
ATOM 786 N N . GLU A 1 96 ? -1.898 -6.952 1.708 1.00 97.94 96 GLU A N 1
ATOM 787 C CA . GLU A 1 96 ? -1.303 -8.054 2.470 1.00 97.94 96 GLU A CA 1
ATOM 788 C C . GLU A 1 96 ? -0.276 -7.552 3.493 1.00 97.94 96 GLU A C 1
ATOM 790 O O . GLU A 1 96 ? -0.359 -7.886 4.678 1.00 97.94 96 GLU A O 1
ATOM 795 N N . PHE A 1 97 ? 0.657 -6.695 3.068 1.00 97.88 97 PHE A N 1
ATOM 796 C CA . PHE A 1 97 ? 1.647 -6.132 3.975 1.00 97.88 97 PHE A CA 1
ATOM 797 C C . PHE A 1 97 ? 0.990 -5.324 5.084 1.00 97.88 97 PHE A C 1
ATOM 799 O O . PHE A 1 97 ? 1.381 -5.471 6.239 1.00 97.88 97 PHE A O 1
ATOM 806 N N . PHE A 1 98 ? 0.008 -4.480 4.780 1.00 98.12 98 PHE A N 1
ATOM 807 C CA . PHE A 1 98 ? -0.696 -3.736 5.819 1.00 98.12 98 PHE A CA 1
ATOM 808 C C . PHE A 1 98 ? -1.339 -4.672 6.851 1.00 98.12 98 PHE A C 1
ATOM 810 O O . PHE A 1 98 ? -1.050 -4.529 8.036 1.00 98.12 98 PHE A O 1
ATOM 817 N N . SER A 1 99 ? -2.107 -5.676 6.417 1.00 97.50 99 SER A N 1
ATOM 818 C CA . SER A 1 99 ? -2.779 -6.637 7.307 1.00 97.50 99 SER A CA 1
ATOM 819 C C . SER A 1 99 ? -1.802 -7.433 8.184 1.00 97.50 99 SER A C 1
ATOM 821 O O . SER A 1 99 ? -2.131 -7.803 9.309 1.00 97.50 99 SER A O 1
ATOM 823 N N . GLN A 1 100 ? -0.578 -7.659 7.702 1.00 95.75 100 GLN A N 1
ATOM 824 C CA . GLN A 1 100 ? 0.497 -8.361 8.413 1.00 95.75 100 GLN A CA 1
ATOM 825 C C . GLN A 1 100 ? 1.466 -7.409 9.145 1.00 95.75 100 GLN A C 1
ATOM 827 O O . GLN A 1 100 ? 2.649 -7.720 9.318 1.00 95.75 100 GLN A O 1
ATOM 832 N N . ALA A 1 101 ? 1.033 -6.203 9.526 1.00 96.06 101 ALA A N 1
ATOM 833 C CA . ALA A 1 101 ? 1.855 -5.300 10.334 1.00 96.06 101 ALA A CA 1
ATOM 834 C C . ALA A 1 101 ? 2.273 -5.957 11.663 1.00 96.06 101 ALA A C 1
ATOM 836 O O . ALA A 1 101 ? 1.448 -6.537 12.371 1.00 96.06 101 ALA A O 1
ATOM 837 N N . LEU A 1 102 ? 3.567 -5.868 11.993 1.00 94.50 102 LEU A N 1
ATOM 838 C CA . LEU A 1 102 ? 4.165 -6.505 13.179 1.00 94.50 102 LEU A CA 1
ATOM 839 C C . LEU A 1 102 ? 4.518 -5.508 14.286 1.00 94.50 102 LEU A C 1
ATOM 841 O O . LEU A 1 102 ? 4.769 -5.922 15.416 1.00 94.50 102 LEU A O 1
ATOM 845 N N . SER A 1 103 ? 4.517 -4.216 13.981 1.00 95.06 103 SER A N 1
ATOM 846 C CA . SER A 1 103 ? 4.700 -3.121 14.935 1.00 95.06 103 SER A CA 1
ATOM 847 C C . SER A 1 103 ? 3.772 -1.956 14.601 1.00 95.06 103 SER A C 1
ATOM 849 O O . SER A 1 103 ? 3.387 -1.800 13.437 1.00 95.06 103 SER A O 1
ATOM 851 N N . PHE A 1 104 ? 3.480 -1.115 15.594 1.00 95.88 104 PHE A N 1
ATOM 852 C CA . PHE A 1 104 ? 2.714 0.124 15.424 1.00 95.88 104 PHE A CA 1
ATOM 853 C C . PHE A 1 104 ? 3.276 1.002 14.290 1.00 95.88 104 PHE A C 1
ATOM 855 O O . PHE A 1 104 ? 2.555 1.328 13.347 1.00 95.88 104 PHE A O 1
ATOM 862 N N . ASP A 1 105 ? 4.590 1.257 14.292 1.00 95.19 105 ASP A N 1
ATOM 863 C CA . ASP A 1 105 ? 5.264 2.035 13.240 1.00 95.19 105 ASP A CA 1
ATOM 864 C C . ASP A 1 105 ? 5.080 1.414 11.851 1.00 95.19 105 ASP A C 1
ATOM 866 O O . ASP A 1 105 ? 4.871 2.113 10.858 1.00 95.19 105 ASP A O 1
ATOM 870 N N . SER A 1 106 ? 5.148 0.079 11.758 1.00 94.94 106 SER A N 1
ATOM 871 C CA . SER A 1 106 ? 4.956 -0.611 10.483 1.00 94.94 106 SER A CA 1
ATOM 872 C C . SER A 1 106 ? 3.513 -0.508 9.993 1.00 94.94 106 SER A C 1
ATOM 874 O O . SER A 1 106 ? 3.308 -0.370 8.790 1.00 94.94 106 SER A O 1
ATOM 876 N N . ALA A 1 107 ? 2.524 -0.536 10.892 1.00 96.56 107 ALA A N 1
ATOM 877 C CA . ALA A 1 107 ? 1.119 -0.374 10.536 1.00 96.56 107 ALA A CA 1
ATOM 878 C C . ALA A 1 107 ? 0.861 1.027 9.975 1.00 96.56 107 ALA A C 1
ATOM 880 O O . ALA A 1 107 ? 0.321 1.161 8.875 1.00 96.56 107 ALA A O 1
ATOM 881 N N . GLU A 1 108 ? 1.330 2.060 10.677 1.00 96.25 108 GLU A N 1
ATOM 882 C CA . GLU A 1 108 ? 1.203 3.449 10.233 1.00 96.25 108 GLU A CA 1
ATOM 883 C C . GLU A 1 108 ? 1.925 3.690 8.914 1.00 96.25 108 GLU A C 1
ATOM 885 O O . GLU A 1 108 ? 1.353 4.273 7.989 1.00 96.25 108 GLU A O 1
ATOM 890 N N . PHE A 1 109 ? 3.167 3.216 8.794 1.00 96.81 109 PHE A N 1
ATOM 891 C CA . PHE A 1 109 ? 3.932 3.342 7.562 1.00 96.81 109 PHE A CA 1
ATOM 892 C C . PHE A 1 109 ? 3.208 2.666 6.396 1.00 96.81 109 PHE A C 1
ATOM 894 O O . PHE A 1 109 ? 3.043 3.275 5.342 1.00 96.81 109 PHE A O 1
ATOM 901 N N . ARG A 1 110 ? 2.746 1.423 6.571 1.00 97.31 110 ARG A N 1
ATOM 902 C CA . ARG A 1 110 ? 2.093 0.656 5.502 1.00 97.31 110 ARG A CA 1
ATOM 903 C C . ARG A 1 110 ? 0.756 1.279 5.103 1.00 97.31 110 ARG A C 1
ATOM 905 O O . ARG A 1 110 ? 0.524 1.476 3.913 1.00 97.31 110 ARG A O 1
ATOM 912 N N . GLY A 1 111 ? -0.071 1.687 6.062 1.00 97.31 111 GLY A N 1
ATOM 913 C CA . GLY A 1 111 ? -1.324 2.386 5.773 1.00 97.31 111 GLY A CA 1
ATOM 914 C C . GLY A 1 111 ? -1.086 3.676 4.981 1.00 97.31 111 GLY A C 1
ATOM 915 O O . GLY A 1 111 ? -1.614 3.852 3.883 1.00 97.31 111 GLY A O 1
ATOM 916 N N . ASN A 1 112 ? -0.211 4.550 5.482 1.00 96.88 112 ASN A N 1
ATOM 917 C CA . ASN A 1 112 ? -0.008 5.880 4.902 1.00 96.88 112 ASN A CA 1
ATOM 918 C C . ASN A 1 112 ? 0.849 5.896 3.629 1.00 96.88 112 ASN A C 1
ATOM 920 O O . ASN A 1 112 ? 0.692 6.794 2.803 1.00 96.88 112 ASN A O 1
ATOM 924 N N . LYS A 1 113 ? 1.798 4.964 3.472 1.00 97.19 113 LYS A N 1
ATOM 925 C CA . LYS A 1 113 ? 2.753 4.972 2.350 1.00 97.19 113 LYS A CA 1
ATOM 926 C C . LYS A 1 113 ? 2.451 3.948 1.271 1.00 97.19 113 LYS A C 1
ATOM 928 O O . LYS A 1 113 ? 2.873 4.177 0.146 1.00 97.19 113 LYS A O 1
ATOM 933 N N . LEU A 1 114 ? 1.756 2.853 1.577 1.00 97.75 114 LEU A N 1
ATOM 934 C CA . LEU A 1 114 ? 1.421 1.837 0.573 1.00 97.75 114 LEU A CA 1
ATOM 935 C C . LEU A 1 114 ? -0.037 1.961 0.128 1.00 97.75 114 LEU A C 1
ATOM 937 O O . LEU A 1 114 ? -0.290 1.940 -1.071 1.00 97.75 114 LEU A O 1
ATOM 941 N N . LEU A 1 115 ? -0.979 2.088 1.071 1.00 97.81 115 LEU A N 1
ATOM 942 C CA . LEU A 1 115 ? -2.413 2.021 0.766 1.00 97.81 115 LEU A CA 1
ATOM 943 C C . LEU A 1 115 ? -3.027 3.371 0.412 1.00 97.81 115 LEU A C 1
ATOM 945 O O . LEU A 1 115 ? -3.637 3.504 -0.646 1.00 97.81 115 LEU A O 1
ATOM 949 N N . LEU A 1 116 ? -2.867 4.373 1.280 1.00 96.88 116 LEU A N 1
ATOM 950 C CA . LEU A 1 116 ? -3.536 5.664 1.117 1.00 96.88 116 LEU A CA 1
ATOM 951 C C . LEU A 1 116 ? -3.281 6.312 -0.262 1.00 96.88 116 LEU A C 1
ATOM 953 O O . LEU A 1 116 ? -4.254 6.745 -0.878 1.00 96.88 116 LEU A O 1
ATOM 957 N N . PRO A 1 117 ? -2.054 6.294 -0.831 1.00 96.62 117 PRO A N 1
ATOM 958 C CA . PRO A 1 117 ? -1.786 6.912 -2.134 1.00 96.62 117 PRO A CA 1
ATOM 959 C C . PRO A 1 117 ? -2.503 6.268 -3.331 1.00 96.62 117 PRO A C 1
ATOM 961 O O . PRO A 1 117 ? -2.567 6.882 -4.392 1.00 9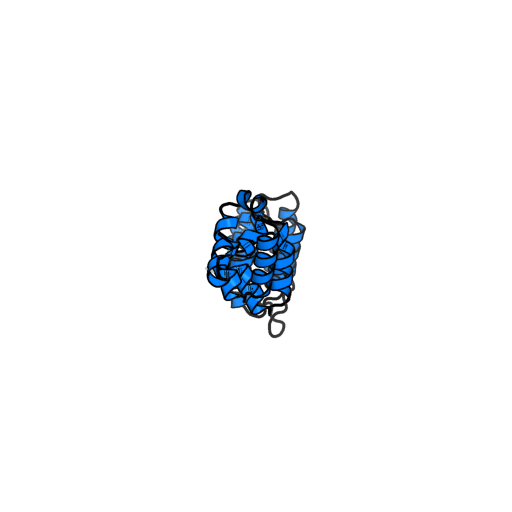6.62 117 PRO A O 1
ATOM 964 N N . ILE A 1 118 ? -3.010 5.039 -3.189 1.00 95.88 118 ILE A N 1
ATOM 965 C CA . ILE A 1 118 ? -3.732 4.307 -4.246 1.00 95.88 118 ILE A CA 1
ATOM 966 C C . ILE A 1 118 ? -5.196 4.036 -3.875 1.00 95.88 118 ILE A C 1
ATOM 968 O O . ILE A 1 118 ? -5.900 3.338 -4.606 1.00 95.88 118 ILE A O 1
ATOM 972 N N . SER A 1 119 ? -5.661 4.581 -2.752 1.00 95.06 119 SER A N 1
ATOM 973 C CA . SER A 1 119 ? -6.951 4.230 -2.156 1.00 95.06 119 SER A CA 1
ATOM 974 C C . SER A 1 119 ? -8.164 4.579 -3.017 1.00 95.06 119 SER A C 1
ATOM 976 O O . SER A 1 119 ? -9.121 3.811 -3.041 1.00 95.06 119 SER A O 1
ATOM 978 N N . GLY A 1 120 ? -8.088 5.639 -3.827 1.00 92.38 120 GLY A N 1
ATOM 979 C CA . GLY A 1 120 ? -9.134 5.980 -4.800 1.00 92.38 120 GLY A CA 1
ATOM 980 C C . GLY A 1 120 ? -9.368 4.924 -5.896 1.00 92.38 120 GLY A C 1
ATOM 981 O O . GLY A 1 120 ? -10.327 5.033 -6.654 1.00 92.38 120 GLY A O 1
ATOM 982 N N . SER A 1 121 ? -8.511 3.899 -6.001 1.00 92.38 121 SER A N 1
ATOM 983 C CA . SER A 1 121 ? -8.681 2.762 -6.923 1.00 92.38 121 SER A CA 1
ATOM 984 C C . SER A 1 121 ? -9.277 1.505 -6.277 1.00 92.38 121 SER A C 1
ATOM 986 O O . SER A 1 121 ? -9.496 0.509 -6.973 1.00 92.38 121 SER A O 1
ATOM 988 N N . PHE A 1 122 ? -9.504 1.519 -4.961 1.00 93.88 122 PHE A N 1
ATOM 989 C CA . PHE A 1 122 ? -10.004 0.360 -4.229 1.00 93.88 122 PHE A CA 1
ATOM 990 C C . PHE A 1 122 ? -11.481 0.114 -4.511 1.00 93.88 122 PHE A C 1
ATOM 992 O O . PHE A 1 122 ? -12.302 1.029 -4.494 1.00 93.88 122 PHE A O 1
ATOM 999 N N . ASN A 1 123 ? -11.806 -1.152 -4.752 1.00 92.75 123 ASN A N 1
ATOM 1000 C CA . ASN A 1 123 ? -13.181 -1.628 -4.812 1.00 92.75 123 ASN A CA 1
ATOM 1001 C C . ASN A 1 123 ? -13.632 -2.183 -3.448 1.00 92.75 123 ASN A C 1
ATOM 1003 O O . ASN A 1 123 ? -12.832 -2.306 -2.518 1.00 92.75 123 ASN A O 1
ATOM 1007 N N . ASP A 1 124 ? -14.897 -2.595 -3.361 1.00 93.44 124 ASP A N 1
ATOM 1008 C CA . ASP A 1 124 ? -15.492 -3.185 -2.159 1.00 93.44 124 ASP A CA 1
ATOM 1009 C C . ASP A 1 124 ? -14.651 -4.334 -1.574 1.00 93.44 124 ASP A C 1
ATOM 1011 O O . ASP A 1 124 ? -14.475 -4.422 -0.361 1.00 93.44 124 ASP A O 1
ATOM 1015 N N . SER A 1 125 ? -14.102 -5.209 -2.426 1.00 94.44 125 SER A N 1
ATOM 1016 C CA . SER A 1 125 ? -13.294 -6.351 -1.986 1.00 94.44 125 SER A CA 1
ATOM 1017 C C . SER A 1 125 ? -11.943 -5.918 -1.420 1.00 94.44 125 SER A C 1
ATOM 1019 O O . SER A 1 125 ? -11.480 -6.511 -0.445 1.00 94.44 125 SER A O 1
ATOM 1021 N N . ASP A 1 126 ? -11.306 -4.909 -2.013 1.00 96.00 126 ASP A N 1
ATOM 1022 C CA . ASP A 1 126 ? -10.052 -4.346 -1.515 1.00 96.00 126 ASP A CA 1
ATOM 1023 C C . ASP A 1 126 ? -10.280 -3.694 -0.147 1.00 96.00 126 ASP A C 1
ATOM 1025 O O . ASP A 1 126 ? -9.568 -3.992 0.813 1.00 96.00 126 ASP A O 1
ATOM 1029 N N . LEU A 1 127 ? -11.318 -2.855 -0.043 1.00 95.75 127 LEU A N 1
ATOM 1030 C CA . LEU A 1 127 ? -11.680 -2.173 1.195 1.00 95.75 127 LEU A CA 1
ATOM 1031 C C . LEU A 1 127 ? -12.019 -3.183 2.295 1.00 95.75 127 LEU A C 1
ATOM 1033 O O . LEU A 1 127 ? -11.477 -3.092 3.393 1.00 95.75 127 LEU A O 1
ATOM 1037 N N . GLN A 1 128 ? -12.832 -4.197 1.990 1.00 96.25 128 GLN A N 1
ATOM 1038 C CA . GLN A 1 128 ? -13.149 -5.266 2.933 1.00 96.25 128 GLN A CA 1
ATOM 1039 C C . GLN A 1 128 ? -11.882 -5.963 3.444 1.00 96.25 128 GLN A C 1
ATOM 1041 O O . GLN A 1 128 ? -11.725 -6.124 4.651 1.00 96.25 128 GLN A O 1
ATOM 1046 N N . ARG A 1 129 ? -10.939 -6.322 2.562 1.00 97.88 129 ARG A N 1
ATOM 1047 C CA . ARG A 1 129 ? -9.668 -6.950 2.970 1.00 97.88 129 ARG A CA 1
ATOM 1048 C C . ARG A 1 129 ? -8.834 -6.049 3.879 1.00 97.88 129 ARG A C 1
ATOM 1050 O O . ARG A 1 129 ? -8.236 -6.547 4.830 1.00 97.88 129 ARG A O 1
ATOM 1057 N N . ILE A 1 130 ? -8.805 -4.742 3.619 1.00 98.12 130 ILE A N 1
ATOM 1058 C CA . ILE A 1 130 ? -8.092 -3.768 4.458 1.00 98.12 130 ILE A CA 1
ATOM 1059 C C . ILE A 1 130 ? -8.727 -3.688 5.850 1.00 98.12 130 ILE A C 1
ATOM 1061 O O . ILE A 1 130 ? -8.017 -3.800 6.849 1.00 98.12 130 ILE A O 1
ATOM 1065 N N . LEU A 1 131 ? -10.050 -3.522 5.921 1.00 97.94 131 LEU A N 1
ATOM 1066 C CA . LEU A 1 131 ? -10.783 -3.358 7.181 1.00 97.94 131 LEU A CA 1
ATOM 1067 C C . LEU A 1 131 ? -10.774 -4.647 8.014 1.00 97.94 131 LEU A C 1
ATOM 1069 O O . LEU A 1 131 ? -10.469 -4.611 9.205 1.00 97.94 131 LEU A O 1
ATOM 1073 N N . THR A 1 132 ? -11.017 -5.802 7.388 1.00 98.12 132 THR A N 1
ATOM 1074 C CA . THR A 1 132 ? -10.884 -7.114 8.036 1.00 98.12 132 THR A CA 1
ATOM 1075 C C . THR A 1 132 ? -9.455 -7.338 8.515 1.00 98.12 132 THR A C 1
ATOM 1077 O O . THR A 1 132 ? -9.247 -7.671 9.678 1.00 98.12 132 THR A O 1
ATOM 1080 N N . GLY A 1 133 ? -8.456 -7.068 7.670 1.00 97.88 133 GLY A N 1
ATOM 1081 C CA . GLY A 1 133 ? -7.051 -7.195 8.045 1.00 97.88 133 GLY A CA 1
ATOM 1082 C C . GLY A 1 133 ? -6.649 -6.287 9.210 1.00 97.88 133 GLY A C 1
ATOM 1083 O O . GLY A 1 133 ? -5.849 -6.695 10.043 1.00 97.88 133 GLY A O 1
ATOM 1084 N N . ALA A 1 134 ? -7.232 -5.090 9.315 1.00 97.81 134 ALA A N 1
ATOM 1085 C CA . ALA A 1 134 ? -7.050 -4.217 10.471 1.00 97.81 134 ALA A CA 1
ATOM 1086 C C . ALA A 1 134 ? -7.634 -4.813 11.757 1.00 97.81 134 ALA A C 1
ATOM 1088 O O . ALA A 1 134 ? -6.984 -4.781 12.799 1.00 97.81 134 ALA A O 1
ATOM 1089 N N . LEU A 1 135 ? -8.844 -5.373 11.694 1.00 97.62 135 LEU A N 1
ATOM 1090 C CA . LEU A 1 135 ? -9.542 -5.950 12.847 1.00 97.62 135 LEU A CA 1
ATOM 1091 C C . LEU A 1 135 ? -8.902 -7.251 13.345 1.00 97.62 135 LEU A C 1
ATOM 1093 O O . LEU A 1 135 ? -8.831 -7.481 14.556 1.00 97.62 135 LEU A O 1
ATOM 1097 N N . GLU A 1 136 ? -8.454 -8.087 12.410 1.00 96.75 136 GLU A N 1
ATOM 1098 C CA . GLU A 1 136 ? -7.918 -9.429 12.656 1.00 96.75 136 GLU A CA 1
ATOM 1099 C C . GLU A 1 136 ? -6.401 -9.450 12.845 1.00 96.75 136 GLU A C 1
ATOM 1101 O O . GLU A 1 136 ? -5.844 -10.501 13.153 1.00 96.75 136 GLU A O 1
ATOM 1106 N N . ASN A 1 137 ? -5.714 -8.313 12.687 1.00 96.88 137 ASN A N 1
ATOM 1107 C CA . ASN A 1 137 ? -4.272 -8.257 12.879 1.00 96.88 137 ASN A CA 1
ATOM 1108 C C . ASN A 1 137 ? -3.879 -8.780 14.268 1.00 96.88 137 ASN A C 1
ATOM 1110 O O . ASN A 1 137 ? -4.275 -8.245 15.303 1.00 96.88 137 ASN A O 1
ATOM 1114 N N . THR A 1 138 ? -3.040 -9.809 14.260 1.00 89.38 138 THR A N 1
ATOM 1115 C CA . THR A 1 138 ? -2.346 -10.345 15.427 1.00 89.38 138 THR A CA 1
ATOM 1116 C C . THR A 1 138 ? -0.855 -10.147 15.191 1.00 89.38 138 THR A C 1
ATOM 1118 O O . THR A 1 138 ? -0.162 -11.063 14.747 1.00 89.38 138 THR A O 1
ATOM 1121 N N . GLY A 1 139 ? -0.371 -8.919 15.380 1.00 83.25 139 GLY A N 1
ATOM 1122 C CA . GLY A 1 139 ? 1.037 -8.598 15.171 1.00 83.25 139 GLY A CA 1
ATOM 1123 C C . GLY A 1 139 ? 1.931 -9.190 16.267 1.00 83.25 139 GLY A C 1
ATOM 1124 O O . GLY A 1 139 ? 1.700 -10.296 16.762 1.00 83.25 139 GLY A O 1
ATOM 1125 N N . SER A 1 140 ? 2.982 -8.473 16.673 1.00 85.19 140 SER A N 1
ATOM 1126 C CA . SER A 1 140 ? 3.916 -9.004 17.675 1.00 85.19 140 SER A CA 1
ATOM 1127 C C . SER A 1 140 ? 3.207 -9.340 18.992 1.00 85.19 140 SER A C 1
ATOM 1129 O O . SER A 1 140 ? 2.460 -8.525 19.536 1.00 85.19 140 SER A O 1
ATOM 1131 N N . TYR A 1 141 ? 3.464 -10.549 19.502 1.00 86.75 141 TYR A N 1
ATOM 1132 C CA . TYR A 1 141 ? 2.932 -11.063 20.772 1.00 86.75 141 TYR A CA 1
ATOM 1133 C C . TYR A 1 141 ? 1.396 -11.161 20.842 1.00 86.75 141 TYR A C 1
ATOM 1135 O O . TYR A 1 141 ? 0.827 -11.123 21.929 1.00 86.75 141 TYR A O 1
ATOM 1143 N N . GLY A 1 142 ? 0.717 -11.287 19.695 1.00 88.81 142 GLY A N 1
ATOM 1144 C CA . GLY A 1 142 ? -0.745 -11.428 19.635 1.00 88.81 142 GLY A CA 1
ATOM 1145 C C . GLY A 1 142 ? -1.515 -10.128 19.883 1.00 88.81 142 GLY A C 1
ATOM 1146 O O . GLY A 1 142 ? -2.740 -10.145 19.959 1.00 88.81 142 GLY A O 1
ATOM 1147 N N . ILE A 1 143 ? -0.815 -8.996 19.987 1.00 91.88 143 ILE A N 1
ATOM 1148 C CA . ILE A 1 143 ? -1.421 -7.671 20.115 1.00 91.88 143 ILE A CA 1
ATOM 1149 C C . ILE A 1 143 ? -1.749 -7.151 18.715 1.00 91.88 143 ILE A C 1
ATOM 1151 O O . ILE A 1 143 ? -0.914 -7.233 17.813 1.00 91.88 143 ILE A O 1
ATOM 1155 N N . ASN A 1 144 ? -2.940 -6.578 18.539 1.00 95.88 144 ASN A N 1
ATOM 1156 C CA . ASN A 1 144 ? -3.306 -5.913 17.293 1.00 95.88 144 ASN A CA 1
ATOM 1157 C C . ASN A 1 144 ? -2.472 -4.634 17.123 1.00 95.88 144 ASN A C 1
ATOM 1159 O O . ASN A 1 144 ? -2.692 -3.639 17.809 1.00 95.88 144 ASN A O 1
ATOM 1163 N N . GLN A 1 145 ? -1.493 -4.678 16.225 1.00 96.56 145 GLN A N 1
ATOM 1164 C CA . GLN A 1 145 ? -0.539 -3.597 15.980 1.00 96.56 145 GLN A CA 1
ATOM 1165 C C . GLN A 1 145 ? -1.111 -2.507 15.078 1.00 96.56 145 GLN A C 1
ATOM 1167 O O . GLN A 1 145 ? -0.515 -1.444 14.965 1.00 96.56 145 GLN A O 1
ATOM 1172 N N . ILE A 1 146 ? -2.243 -2.759 14.423 1.00 97.62 146 ILE A N 1
ATOM 1173 C CA . ILE A 1 146 ? -2.877 -1.786 13.539 1.00 97.62 146 ILE A CA 1
ATOM 1174 C C . ILE A 1 146 ? -3.761 -0.859 14.361 1.00 97.62 146 ILE A C 1
ATOM 1176 O O . ILE A 1 146 ? -3.501 0.337 14.410 1.00 97.62 146 ILE A O 1
ATOM 1180 N N . LEU A 1 147 ? -4.756 -1.403 15.064 1.00 96.62 147 LEU A N 1
ATOM 1181 C CA . LEU A 1 147 ? -5.732 -0.600 15.806 1.00 96.62 147 LEU A CA 1
ATOM 1182 C C . LEU A 1 147 ? -5.113 0.183 16.974 1.00 96.62 147 LEU A C 1
ATOM 1184 O O . LEU A 1 147 ? -5.604 1.255 17.322 1.00 96.62 147 LEU A O 1
ATOM 1188 N N . ASN A 1 148 ? -4.026 -0.330 17.554 1.00 94.25 148 ASN A N 1
ATOM 1189 C CA . ASN A 1 148 ? -3.308 0.324 18.651 1.00 94.25 148 ASN A CA 1
ATOM 1190 C C . ASN A 1 148 ? -2.225 1.312 18.183 1.00 94.25 148 ASN A C 1
ATOM 1192 O O . ASN A 1 148 ? -1.572 1.921 19.030 1.00 94.25 148 ASN A O 1
ATOM 1196 N N . ALA A 1 149 ? -1.983 1.467 16.877 1.00 94.75 149 ALA A N 1
ATOM 1197 C CA . ALA A 1 149 ? -0.979 2.420 16.419 1.00 94.75 149 ALA A CA 1
ATOM 1198 C C . ALA A 1 149 ? -1.479 3.867 16.572 1.00 94.75 149 ALA A C 1
ATOM 1200 O O . ALA A 1 149 ? -2.635 4.174 16.275 1.00 94.75 149 ALA A O 1
ATOM 1201 N N . GLY A 1 150 ? -0.614 4.762 17.051 1.00 88.50 150 GLY A N 1
ATOM 1202 C CA . GLY A 1 150 ? -1.005 6.093 17.521 1.00 88.50 150 GLY A CA 1
ATOM 1203 C C . GLY A 1 150 ? -1.661 6.971 16.452 1.00 88.50 150 GLY A C 1
ATOM 1204 O O . GLY A 1 150 ? -2.641 7.656 16.734 1.00 88.50 150 GLY A O 1
ATOM 1205 N N . ALA A 1 151 ? -1.168 6.929 15.215 1.00 87.00 151 ALA A N 1
ATOM 1206 C CA . ALA A 1 151 ? -1.687 7.710 14.093 1.00 87.00 151 ALA A CA 1
ATOM 1207 C C . ALA A 1 151 ? -2.631 6.916 13.171 1.00 87.00 151 ALA A C 1
ATOM 1209 O O . ALA A 1 151 ? -2.986 7.399 12.090 1.00 87.00 151 ALA A O 1
ATOM 1210 N N . ILE A 1 152 ? -3.074 5.712 13.562 1.00 95.88 152 ILE A N 1
ATOM 1211 C CA . ILE A 1 152 ? -3.916 4.890 12.680 1.00 95.88 152 ILE A CA 1
ATOM 1212 C C . ILE A 1 152 ? -5.291 5.518 12.413 1.00 95.88 152 ILE A C 1
ATOM 1214 O O . ILE A 1 152 ? -5.835 5.373 11.320 1.00 95.88 152 ILE A O 1
ATOM 1218 N N . GLY A 1 153 ? -5.831 6.285 13.366 1.00 94.62 153 GLY A N 1
ATOM 1219 C CA . GLY A 1 153 ? -7.104 6.988 13.190 1.00 94.62 153 GLY A CA 1
ATOM 1220 C C . GLY A 1 153 ? -7.073 7.989 12.027 1.00 94.62 153 GLY A C 1
ATOM 1221 O O . GLY A 1 153 ? -8.039 8.084 11.266 1.00 94.62 153 GLY A O 1
ATOM 1222 N N . ALA A 1 154 ? -5.942 8.677 11.824 1.00 95.44 154 ALA A N 1
ATOM 1223 C CA . ALA A 1 154 ? -5.742 9.566 10.679 1.00 95.44 154 ALA A CA 1
ATOM 1224 C C . ALA A 1 154 ? -5.698 8.789 9.354 1.00 95.44 154 ALA A C 1
ATOM 1226 O O . ALA A 1 154 ? -6.297 9.229 8.372 1.00 95.44 154 ALA A O 1
ATOM 1227 N N . PHE A 1 155 ? -5.066 7.610 9.335 1.00 97.00 155 PHE A N 1
ATOM 1228 C CA . PHE A 1 155 ? -5.099 6.728 8.168 1.00 97.00 155 PHE A CA 1
ATOM 1229 C C . PHE A 1 155 ? -6.532 6.307 7.816 1.00 97.00 155 PHE A C 1
ATOM 1231 O O . PHE A 1 155 ? -6.928 6.467 6.664 1.00 97.00 155 PHE A O 1
ATOM 1238 N N . PHE A 1 156 ? -7.330 5.822 8.777 1.00 97.88 156 PHE A N 1
ATOM 1239 C CA . PHE A 1 156 ? -8.709 5.402 8.491 1.00 97.88 156 PHE A CA 1
ATOM 1240 C C . PHE A 1 156 ? -9.601 6.563 8.051 1.00 97.88 156 PHE A C 1
ATOM 1242 O O . PHE A 1 156 ? -10.405 6.392 7.140 1.00 97.88 156 PHE A O 1
ATOM 1249 N N . SER A 1 157 ? -9.423 7.751 8.633 1.00 96.81 157 SER A N 1
ATOM 1250 C CA . SER A 1 157 ? -10.150 8.959 8.215 1.00 96.81 157 SER A CA 1
ATOM 1251 C C . SER A 1 157 ? -9.802 9.359 6.774 1.00 96.81 15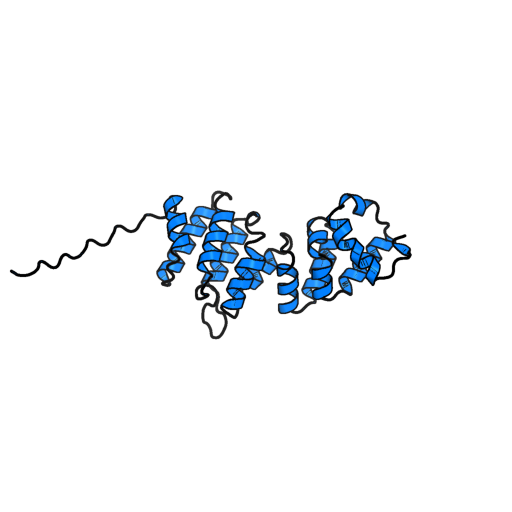7 SER A C 1
ATOM 1253 O O . SER A 1 157 ? -10.685 9.684 5.977 1.00 96.81 157 SER A O 1
ATOM 1255 N N . GLY A 1 158 ? -8.517 9.278 6.406 1.00 96.69 158 GLY A N 1
ATOM 1256 C CA . GLY A 1 158 ? -8.062 9.496 5.032 1.00 96.69 158 GLY A CA 1
ATOM 1257 C C . GLY A 1 158 ? -8.601 8.438 4.070 1.00 96.69 158 GLY A C 1
ATOM 1258 O O . GLY A 1 158 ? -9.155 8.777 3.029 1.00 96.69 158 GLY A O 1
ATOM 1259 N N . LEU A 1 159 ? -8.517 7.159 4.445 1.00 96.56 159 LEU A N 1
ATOM 1260 C CA . LEU A 1 159 ? -9.037 6.049 3.649 1.00 96.56 159 LEU A CA 1
ATOM 1261 C C . LEU A 1 159 ? -10.547 6.188 3.413 1.00 96.56 159 LEU A C 1
ATOM 1263 O O . LEU A 1 159 ? -11.013 5.972 2.298 1.00 96.56 159 LEU A O 1
ATOM 1267 N N . TYR A 1 160 ? -11.309 6.579 4.435 1.00 95.88 160 TYR A N 1
ATOM 1268 C CA . TYR A 1 160 ? -12.734 6.876 4.303 1.00 95.88 160 TYR A CA 1
ATOM 1269 C C . TYR A 1 160 ? -12.975 8.002 3.298 1.00 95.88 160 TYR A C 1
ATOM 1271 O O . TYR A 1 160 ? -13.735 7.829 2.351 1.00 95.88 160 TYR A O 1
ATOM 1279 N N . THR A 1 161 ? -12.269 9.122 3.449 1.00 94.94 161 THR A N 1
ATOM 1280 C CA . THR A 1 161 ? -12.418 10.292 2.571 1.00 94.94 161 THR A CA 1
ATOM 1281 C C . THR A 1 161 ? -12.161 9.953 1.101 1.00 94.94 161 THR A C 1
ATOM 1283 O O . THR A 1 161 ? -12.918 10.378 0.232 1.00 94.94 161 THR A O 1
ATOM 1286 N N . GLU A 1 162 ? -11.141 9.143 0.819 1.00 93.19 162 GLU A N 1
ATOM 1287 C CA . GLU A 1 162 ? -10.796 8.730 -0.547 1.00 93.19 162 GLU A CA 1
ATOM 1288 C C . GLU A 1 162 ? -11.760 7.679 -1.123 1.00 93.19 162 GLU A C 1
ATOM 1290 O O . GLU A 1 162 ? -11.919 7.575 -2.339 1.00 93.19 162 GLU A O 1
ATOM 1295 N N . THR A 1 163 ? -12.437 6.904 -0.269 1.00 91.69 163 THR A N 1
ATOM 1296 C CA . THR A 1 163 ? -13.300 5.788 -0.697 1.00 91.69 163 THR A CA 1
ATOM 1297 C C . THR A 1 163 ? -14.797 6.071 -0.576 1.00 91.69 163 THR A C 1
ATOM 1299 O O . THR A 1 163 ? -15.590 5.302 -1.115 1.00 91.69 163 THR A O 1
ATOM 1302 N N . LYS A 1 164 ? -15.230 7.159 0.072 1.00 86.12 164 LYS A N 1
ATOM 1303 C CA . LYS A 1 164 ? -16.661 7.452 0.288 1.00 86.12 164 LYS A CA 1
ATOM 1304 C C . LYS A 1 164 ? -17.449 7.754 -0.989 1.00 86.12 164 LYS A C 1
ATOM 1306 O O . LYS A 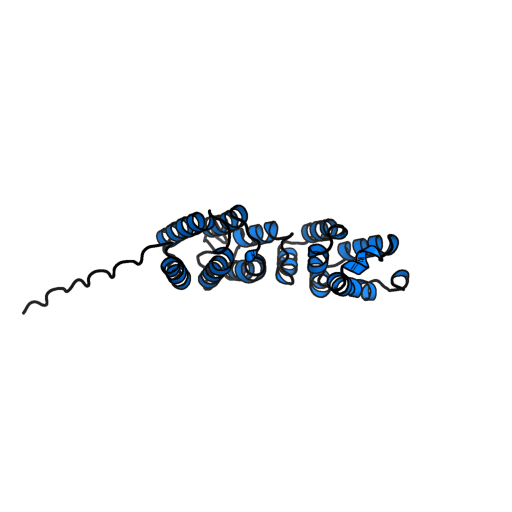1 164 ? -18.663 7.591 -1.017 1.00 86.12 164 LYS A O 1
ATOM 1311 N N . SER A 1 165 ? -16.754 8.171 -2.046 1.00 80.38 165 SER A N 1
ATOM 1312 C CA . SER A 1 165 ? -17.343 8.449 -3.365 1.00 80.38 165 SER A CA 1
ATOM 1313 C C . SER A 1 165 ? -17.470 7.202 -4.255 1.00 80.38 165 SER A C 1
ATOM 1315 O O . SER A 1 165 ? -17.977 7.295 -5.373 1.00 80.38 165 SER A O 1
ATOM 1317 N N . ALA A 1 166 ? -16.964 6.051 -3.803 1.00 69.81 166 ALA A N 1
ATOM 1318 C CA . ALA A 1 166 ? -16.956 4.789 -4.543 1.00 69.81 166 ALA A CA 1
ATOM 1319 C C . ALA A 1 166 ? -18.275 3.986 -4.313 1.00 69.81 166 ALA A C 1
ATOM 1321 O O . ALA A 1 166 ? -19.144 4.455 -3.578 1.00 69.81 166 ALA A O 1
ATOM 1322 N N . PRO A 1 167 ? -18.514 2.853 -5.011 1.00 66.81 167 PRO A N 1
ATOM 1323 C CA . PRO A 1 167 ? -19.848 2.262 -5.203 1.00 66.81 167 PRO A CA 1
ATOM 1324 C C . PRO A 1 167 ? -20.650 1.875 -3.941 1.00 66.81 167 PRO A C 1
ATOM 1326 O O . PRO A 1 167 ? -20.151 1.815 -2.820 1.00 66.81 167 PRO A O 1
ATOM 1329 N N . LEU A 1 168 ? -21.927 1.539 -4.188 1.00 60.34 168 LEU A N 1
ATOM 1330 C CA . LEU A 1 168 ? -23.046 1.303 -3.254 1.00 60.34 168 LEU A CA 1
ATOM 1331 C C . LEU A 1 168 ? -22.756 0.550 -1.936 1.00 60.34 168 LEU A C 1
ATOM 1333 O O . LEU A 1 168 ? -23.491 0.776 -0.976 1.00 60.34 168 LEU A O 1
ATOM 1337 N N . ASN A 1 169 ? -21.749 -0.326 -1.845 1.00 80.12 169 ASN A N 1
ATOM 1338 C CA . ASN A 1 169 ? -21.529 -1.152 -0.648 1.00 80.12 169 ASN A CA 1
ATOM 1339 C C . ASN A 1 169 ? -20.522 -0.566 0.358 1.00 80.12 169 ASN A C 1
ATOM 1341 O O . ASN A 1 169 ? -20.423 -1.051 1.487 1.00 80.12 169 ASN A O 1
ATOM 1345 N N . HIS A 1 170 ? -19.794 0.493 -0.006 1.00 83.06 170 HIS A N 1
ATOM 1346 C CA . HIS A 1 170 ? -18.800 1.110 0.880 1.00 83.06 170 HIS A CA 1
ATOM 1347 C C . HIS A 1 170 ? -19.423 1.609 2.189 1.00 83.06 170 HIS A C 1
ATOM 1349 O O . HIS A 1 170 ? -18.815 1.476 3.251 1.00 83.06 170 HIS A O 1
ATOM 1355 N N . LYS A 1 171 ? -20.672 2.091 2.142 1.00 88.50 171 LYS A N 1
ATOM 1356 C CA . LYS A 1 171 ? -21.419 2.485 3.343 1.00 88.50 171 LYS A CA 1
ATOM 1357 C C . LYS A 1 171 ? -21.559 1.348 4.348 1.00 88.50 171 LYS A C 1
ATOM 1359 O O . LYS A 1 171 ? -21.258 1.539 5.521 1.00 88.50 171 LYS A O 1
ATOM 1364 N N . ALA A 1 172 ? -21.985 0.171 3.896 1.00 92.00 172 ALA A N 1
ATOM 1365 C CA . ALA A 1 172 ? -22.173 -0.977 4.777 1.00 92.00 172 ALA A CA 1
ATOM 1366 C C . ALA A 1 172 ? -20.843 -1.436 5.395 1.00 92.00 172 ALA A C 1
ATOM 1368 O O . ALA A 1 172 ? -20.792 -1.702 6.593 1.00 92.00 172 ALA A O 1
ATOM 1369 N N . LEU A 1 173 ? -19.765 -1.459 4.601 1.00 94.94 173 LEU A N 1
ATOM 1370 C CA . LEU A 1 173 ? -18.424 -1.820 5.073 1.00 94.94 173 LEU A CA 1
ATOM 1371 C C . LEU A 1 173 ? -17.914 -0.861 6.156 1.00 94.94 173 LEU A C 1
ATOM 1373 O O . LEU A 1 173 ? -17.396 -1.308 7.177 1.00 94.94 173 LEU A O 1
ATOM 1377 N N . TRP A 1 174 ? -18.089 0.448 5.962 1.00 95.06 174 TRP A N 1
ATOM 1378 C CA . TRP A 1 174 ? -17.659 1.451 6.936 1.00 95.06 174 TRP A CA 1
ATOM 1379 C C . TRP A 1 174 ? -18.485 1.430 8.221 1.00 95.06 174 TRP A C 1
ATOM 1381 O O . TRP A 1 174 ? -17.912 1.550 9.301 1.00 95.06 174 TRP A O 1
ATOM 1391 N N . VAL A 1 175 ? -19.803 1.232 8.124 1.00 93.69 175 VAL A N 1
ATOM 1392 C CA . VAL A 1 175 ? -20.677 1.097 9.300 1.00 93.69 175 VAL A CA 1
ATOM 1393 C C . VAL A 1 175 ? -20.330 -0.159 10.107 1.00 93.69 175 VAL A C 1
ATOM 1395 O O . VAL A 1 175 ? -20.194 -0.075 11.326 1.00 93.69 175 VAL A O 1
ATOM 1398 N N . ASP A 1 176 ? -20.129 -1.304 9.444 1.00 95.56 176 ASP A N 1
ATOM 1399 C CA . ASP A 1 176 ? -19.713 -2.554 10.100 1.00 95.56 176 ASP A CA 1
ATOM 1400 C C . ASP A 1 176 ? -18.344 -2.408 10.779 1.00 95.56 176 ASP A C 1
ATOM 1402 O O . ASP A 1 176 ? -18.172 -2.774 11.944 1.00 95.56 176 ASP A O 1
ATOM 1406 N N . PHE A 1 177 ? -17.374 -1.817 10.077 1.00 96.94 177 PHE A N 1
ATOM 1407 C CA . PHE A 1 177 ? -16.054 -1.561 10.641 1.00 96.94 177 PHE A CA 1
ATOM 1408 C C . PHE A 1 177 ? -16.119 -0.627 11.852 1.00 96.94 177 PHE A C 1
ATOM 1410 O O . PHE A 1 177 ? -15.518 -0.941 12.879 1.00 96.94 177 PHE A O 1
ATOM 1417 N N . TRP A 1 178 ? -16.877 0.473 11.759 1.00 96.06 178 TRP A N 1
ATOM 1418 C CA . TRP A 1 178 ? -17.075 1.418 12.858 1.00 96.06 178 TRP A CA 1
ATOM 1419 C C . TRP A 1 178 ? -17.639 0.732 14.109 1.00 96.06 178 TRP A C 1
ATOM 1421 O O . TRP A 1 178 ? -17.080 0.882 15.196 1.00 96.06 178 TRP A O 1
ATOM 1431 N N . GLY A 1 179 ? -18.695 -0.075 13.955 1.00 95.38 179 GLY A N 1
ATOM 1432 C CA . GLY A 1 179 ? -19.275 -0.833 15.067 1.00 95.38 179 GLY A CA 1
ATOM 1433 C C . GLY A 1 179 ? -18.239 -1.718 15.763 1.00 95.38 179 GLY A C 1
ATOM 1434 O O . GLY A 1 179 ? -18.063 -1.643 16.978 1.00 95.38 179 GLY A O 1
ATOM 1435 N N . LYS A 1 180 ? -17.460 -2.476 14.983 1.00 96.88 180 LYS A N 1
ATOM 1436 C CA . LYS A 1 180 ? -16.446 -3.401 15.516 1.00 96.88 180 LYS A CA 1
ATOM 1437 C C . LYS A 1 180 ? -15.277 -2.705 16.212 1.00 96.88 180 LYS A C 1
ATOM 1439 O O . LYS A 1 180 ? -14.746 -3.252 17.179 1.00 96.88 180 LYS A O 1
ATOM 1444 N N . ILE A 1 181 ? -14.825 -1.541 15.736 1.00 95.44 181 ILE A N 1
ATOM 1445 C CA . ILE A 1 181 ? -13.730 -0.821 16.410 1.00 95.44 181 ILE A CA 1
ATOM 1446 C C . ILE A 1 181 ? -14.196 -0.172 17.717 1.00 95.44 181 ILE A C 1
ATOM 1448 O O . ILE A 1 181 ? -13.436 -0.169 18.685 1.00 95.44 181 ILE A O 1
ATOM 1452 N N . ILE A 1 182 ? -15.447 0.298 17.786 1.00 94.56 182 ILE A N 1
ATOM 1453 C CA . ILE A 1 182 ? -16.027 0.849 19.016 1.00 94.56 182 ILE A CA 1
ATOM 1454 C C . ILE A 1 182 ? -16.263 -0.243 20.057 1.00 94.56 182 ILE A C 1
ATOM 1456 O O . ILE A 1 182 ? -15.872 -0.060 21.207 1.00 94.56 182 ILE A O 1
ATOM 1460 N N . GLU A 1 183 ? -16.784 -1.410 19.665 1.00 94.19 183 GLU A N 1
ATOM 1461 C CA . GLU A 1 183 ? -16.888 -2.582 20.553 1.00 94.19 183 GLU A CA 1
ATOM 1462 C C . GLU A 1 183 ? -15.529 -2.994 21.143 1.00 94.19 183 GLU A C 1
ATOM 1464 O O . GLU A 1 183 ? -15.447 -3.480 22.271 1.00 94.19 183 GLU A O 1
ATOM 1469 N N . LYS A 1 184 ? -14.443 -2.774 20.393 1.00 93.06 184 LYS A N 1
ATOM 1470 C CA . LYS A 1 184 ? -13.061 -3.018 20.831 1.00 93.06 184 LYS A CA 1
ATOM 1471 C C . LYS A 1 184 ? -12.443 -1.857 21.627 1.00 93.06 184 LYS A C 1
ATOM 1473 O O . LYS A 1 184 ? -11.305 -1.993 22.070 1.00 93.06 184 LYS A O 1
ATOM 1478 N N . GLY A 1 185 ? -13.157 -0.747 21.819 1.00 92.94 185 GLY A N 1
ATOM 1479 C CA . GLY A 1 185 ? -12.705 0.400 22.609 1.00 92.94 185 GLY A CA 1
ATOM 1480 C C . GLY A 1 185 ? -11.768 1.367 21.879 1.00 92.94 185 GLY A C 1
ATOM 1481 O O . GLY A 1 185 ? -10.962 2.024 22.535 1.00 92.94 185 GLY A O 1
ATOM 1482 N N . PHE A 1 186 ? -11.851 1.470 20.547 1.00 92.56 186 PHE A N 1
ATOM 1483 C CA . PHE A 1 186 ? -11.032 2.388 19.740 1.00 92.56 186 PHE A CA 1
ATOM 1484 C C . PHE A 1 186 ? -11.851 3.577 19.200 1.00 92.56 186 PHE A C 1
ATOM 1486 O O . PHE A 1 186 ? -12.372 3.514 18.083 1.00 92.56 186 PHE A O 1
ATOM 1493 N N . PRO A 1 187 ? -11.966 4.686 19.957 1.00 85.62 187 PRO A N 1
ATOM 1494 C CA . PRO A 1 187 ? -12.710 5.864 19.522 1.00 85.62 187 PRO A CA 1
ATOM 1495 C C . PRO A 1 187 ? -11.858 6.749 18.597 1.00 85.62 187 PRO A C 1
ATOM 1497 O O . PRO A 1 187 ? -11.097 7.608 19.041 1.00 85.62 187 PRO A O 1
ATOM 1500 N N . TYR A 1 188 ? -11.972 6.556 17.281 1.00 93.62 188 TYR A N 1
ATOM 1501 C CA . TYR A 1 188 ? -11.339 7.438 16.293 1.00 93.62 188 TYR A CA 1
ATOM 1502 C C . TYR A 1 188 ? -12.242 8.642 15.985 1.00 93.62 188 TYR A C 1
ATOM 1504 O O . TYR A 1 188 ? -13.061 8.593 15.069 1.00 93.62 188 TYR A O 1
ATOM 1512 N N . ASN A 1 189 ? -12.088 9.730 16.746 1.00 92.56 189 ASN A N 1
ATOM 1513 C CA . ASN A 1 189 ? -12.987 10.896 16.700 1.00 92.56 189 ASN A CA 1
ATOM 1514 C C . ASN A 1 189 ? -13.149 11.509 15.300 1.00 92.56 189 ASN A C 1
ATOM 1516 O O . ASN A 1 189 ? -14.272 11.733 14.867 1.00 92.56 189 ASN A O 1
ATOM 1520 N N . THR A 1 190 ? -12.060 11.707 14.552 1.00 94.81 190 THR A N 1
ATOM 1521 C CA . THR A 1 190 ? -12.143 12.275 13.193 1.00 94.81 190 THR A CA 1
ATOM 1522 C C . THR A 1 190 ? -12.937 11.379 12.239 1.00 94.81 190 THR A C 1
ATOM 1524 O O . THR A 1 190 ? -13.730 11.875 11.446 1.00 94.81 190 THR A O 1
ATOM 1527 N N . LEU A 1 191 ? -12.785 10.054 12.338 1.00 95.81 191 LEU A N 1
ATOM 1528 C CA . LEU A 1 191 ? -13.587 9.121 11.546 1.00 95.81 191 LEU A CA 1
ATOM 1529 C C . LEU A 1 191 ? -15.063 9.175 11.969 1.00 95.81 191 LEU A C 1
ATOM 1531 O O . LEU A 1 191 ? -15.933 9.187 11.103 1.00 95.81 191 LEU A O 1
ATOM 1535 N N . LYS A 1 192 ? -15.345 9.255 13.279 1.00 95.12 192 LYS A N 1
ATOM 1536 C CA . LYS A 1 192 ? -16.708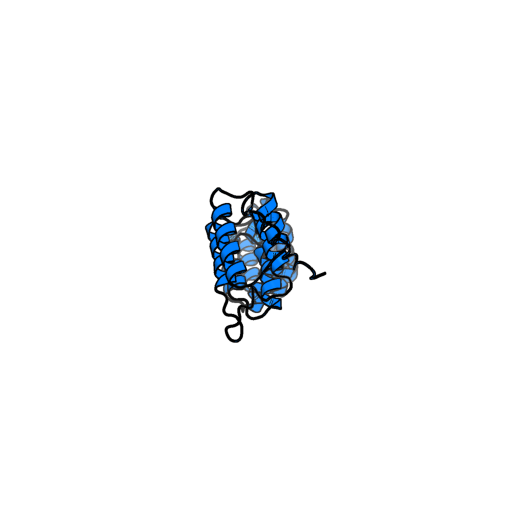 9.414 13.820 1.00 95.12 192 LYS A CA 1
ATOM 1537 C C . LYS A 1 192 ? -17.400 10.634 13.221 1.00 95.12 192 LYS A C 1
ATOM 1539 O O . LYS A 1 192 ? -18.510 10.517 12.716 1.00 95.12 192 LYS A O 1
ATOM 1544 N N . GLU A 1 193 ? -16.738 11.787 13.279 1.00 95.19 193 GLU A N 1
ATOM 1545 C CA . GLU A 1 193 ? -17.257 13.063 12.779 1.00 95.19 193 GLU A CA 1
ATOM 1546 C C . GLU A 1 193 ? -17.610 12.973 11.291 1.00 95.19 193 GLU A C 1
ATOM 1548 O O . GLU A 1 193 ? -18.726 13.318 10.911 1.00 95.19 193 GLU A O 1
ATOM 1553 N N . LEU A 1 194 ? -16.711 12.410 10.476 1.00 95.25 194 LEU A N 1
ATOM 1554 C CA . LEU A 1 194 ? -16.936 12.213 9.041 1.00 95.25 194 LEU A CA 1
ATOM 1555 C C . LEU A 1 194 ? -18.121 11.274 8.754 1.00 95.25 194 LEU A C 1
ATOM 1557 O O . LEU A 1 194 ? -18.939 11.550 7.878 1.00 95.25 194 LEU A O 1
ATOM 1561 N N . LEU A 1 195 ? -18.244 10.173 9.502 1.00 93.94 195 LEU A N 1
ATOM 1562 C CA . LEU A 1 195 ? -19.358 9.231 9.350 1.00 93.94 195 LEU A CA 1
ATOM 1563 C C . LEU A 1 195 ? -20.700 9.834 9.793 1.00 93.94 195 LEU A C 1
ATOM 1565 O O . LEU A 1 195 ? -21.734 9.494 9.219 1.00 93.94 195 LEU A O 1
ATOM 1569 N N . ILE A 1 196 ? -20.710 10.713 10.800 1.00 93.75 196 ILE A N 1
ATOM 1570 C CA . ILE A 1 196 ? -21.910 11.454 11.215 1.00 93.75 196 ILE A CA 1
ATOM 1571 C C . ILE A 1 196 ? -22.305 12.471 10.141 1.00 93.75 196 ILE A C 1
ATOM 1573 O O . ILE A 1 196 ? -23.474 12.524 9.758 1.00 93.75 196 ILE A O 1
ATOM 1577 N N . GLU A 1 197 ? -21.343 13.253 9.642 1.00 93.62 197 GLU A N 1
ATOM 1578 C CA . GLU A 1 197 ? -21.564 14.271 8.605 1.00 93.62 197 GLU A CA 1
ATOM 1579 C C . GLU A 1 197 ? -22.207 13.660 7.353 1.00 93.62 197 GLU A C 1
ATOM 1581 O O . GLU A 1 197 ? -23.199 14.178 6.837 1.00 93.62 197 GLU A O 1
ATOM 1586 N N . ASP A 1 198 ? -21.707 12.500 6.925 1.00 91.94 198 ASP A N 1
ATOM 1587 C CA . ASP A 1 198 ? -22.222 11.774 5.763 1.00 91.94 198 ASP A CA 1
ATOM 1588 C C . ASP A 1 198 ? -23.459 10.891 6.086 1.00 91.94 198 ASP A C 1
ATOM 1590 O O . ASP A 1 198 ? -23.949 10.157 5.223 1.00 91.94 198 ASP A O 1
ATOM 1594 N N . GLN A 1 199 ? -24.005 10.962 7.310 1.00 91.44 199 GLN A N 1
ATOM 1595 C CA . GLN A 1 199 ? -25.200 10.229 7.771 1.00 91.44 199 GLN A CA 1
ATOM 1596 C C . GLN A 1 199 ? -25.063 8.696 7.685 1.00 91.44 199 GLN A C 1
ATOM 1598 O O . GLN A 1 199 ? -25.983 7.965 7.282 1.00 91.44 199 GLN A O 1
ATOM 1603 N N . TYR A 1 200 ? -23.879 8.181 8.008 1.00 90.62 200 TYR A N 1
ATOM 1604 C CA . TYR A 1 200 ? -23.605 6.744 8.098 1.00 90.62 200 TYR A CA 1
ATOM 1605 C C . TYR A 1 200 ? -23.909 6.209 9.493 1.00 90.62 200 TYR A C 1
ATOM 1607 O O . TYR A 1 200 ? -24.374 5.077 9.614 1.00 90.62 200 TYR A O 1
ATOM 1615 N N . ILE A 1 201 ? -23.700 7.033 10.517 1.00 90.12 201 ILE A N 1
ATOM 1616 C CA . ILE A 1 201 ? -24.000 6.723 11.914 1.00 90.12 201 ILE A CA 1
ATOM 1617 C C . ILE A 1 201 ? -24.744 7.893 12.564 1.00 90.12 201 ILE A C 1
ATOM 1619 O O . ILE A 1 201 ? -24.624 9.040 12.133 1.00 90.12 201 ILE A O 1
ATOM 1623 N N . THR A 1 202 ? -25.517 7.599 13.604 1.00 88.06 202 THR A N 1
ATOM 1624 C CA . THR A 1 202 ? -26.241 8.610 14.382 1.00 88.06 202 THR A CA 1
ATOM 1625 C C . THR A 1 202 ? -25.302 9.239 15.417 1.00 88.06 202 THR A C 1
ATOM 1627 O O . THR A 1 202 ? -24.496 8.510 16.004 1.00 88.06 202 THR A O 1
ATOM 1630 N N . PRO A 1 203 ? -25.388 10.556 15.680 1.00 82.31 203 PRO A N 1
ATOM 1631 C CA . PRO A 1 203 ? -24.727 11.149 16.836 1.00 82.31 203 PRO A CA 1
ATOM 1632 C C . PRO A 1 203 ? -25.176 10.454 18.125 1.00 82.31 203 PRO A C 1
ATOM 1634 O O . PRO A 1 203 ? -26.358 10.147 18.279 1.00 82.31 203 PRO A O 1
ATOM 1637 N N . GLU A 1 204 ? -24.251 10.227 19.053 1.00 73.94 204 GLU A N 1
ATOM 1638 C CA . GLU A 1 204 ? -24.633 9.871 20.421 1.00 73.94 204 GLU A CA 1
ATOM 1639 C C . GLU A 1 204 ? -25.372 11.069 21.030 1.00 73.94 204 GLU A C 1
ATOM 1641 O O . GLU A 1 204 ? -24.881 12.201 20.967 1.00 73.94 204 GLU A O 1
ATOM 1646 N N . GLU A 1 205 ? -26.568 10.834 21.577 1.00 57.94 205 GLU A N 1
ATOM 1647 C CA . GLU A 1 205 ? -27.236 11.839 22.402 1.00 57.94 205 GLU A CA 1
ATOM 1648 C C . GLU A 1 205 ? -26.315 12.156 23.587 1.00 57.94 205 GLU A C 1
ATOM 1650 O O . GLU A 1 205 ? -25.745 11.224 24.163 1.00 57.94 205 GLU A O 1
ATOM 1655 N N . PRO A 1 206 ? -26.117 13.438 23.947 1.00 49.44 206 PRO A N 1
ATOM 1656 C CA . PRO A 1 206 ? -25.345 13.761 25.135 1.00 49.44 206 PRO A CA 1
ATOM 1657 C C . PRO A 1 206 ? -25.981 13.026 26.313 1.00 49.44 206 PRO A C 1
ATOM 1659 O O . PRO A 1 206 ? -27.188 13.157 26.533 1.00 49.44 206 PRO A O 1
ATOM 1662 N N . GLU A 1 207 ? -25.183 12.224 27.028 1.00 49.75 207 GLU A N 1
ATOM 1663 C CA . GLU A 1 207 ? -25.624 11.601 28.272 1.00 49.75 207 GLU A CA 1
ATOM 1664 C C . GLU A 1 207 ? -26.265 12.699 29.116 1.00 49.75 207 GLU A C 1
ATOM 1666 O O . GLU A 1 207 ? -25.633 13.725 29.380 1.00 49.75 207 GLU A O 1
ATOM 1671 N N . ALA A 1 208 ? -27.546 12.526 29.453 1.00 42.47 208 ALA A N 1
ATOM 1672 C CA . ALA A 1 208 ? -28.239 13.453 30.325 1.00 42.47 208 ALA A CA 1
ATOM 1673 C C . ALA A 1 208 ? -27.367 13.617 31.569 1.00 42.47 208 ALA A C 1
ATOM 1675 O O . ALA A 1 208 ? -27.140 12.638 32.283 1.00 42.47 208 ALA A O 1
ATOM 1676 N N . GLU A 1 209 ? -26.833 14.824 31.778 1.00 44.66 209 GLU A N 1
ATOM 1677 C CA . GLU A 1 209 ? -26.097 15.160 32.987 1.00 44.66 209 GLU A CA 1
ATOM 1678 C C . GLU A 1 209 ? -26.961 14.686 34.155 1.00 44.66 209 GLU A C 1
ATOM 1680 O O . GLU A 1 209 ? -28.071 15.187 34.360 1.00 44.66 209 GLU A O 1
ATOM 1685 N N . ASN A 1 210 ? -26.490 13.662 34.873 1.00 44.78 210 ASN A N 1
ATOM 1686 C CA . ASN A 1 210 ? -27.048 13.281 36.159 1.00 44.78 210 ASN A CA 1
ATOM 1687 C C . ASN A 1 210 ? -26.798 14.481 37.073 1.00 44.78 210 ASN A C 1
ATOM 1689 O O . ASN A 1 210 ? -25.778 14.573 37.754 1.00 44.78 210 ASN A O 1
ATOM 1693 N N . TYR A 1 211 ? -27.712 15.448 37.021 1.00 46.47 211 TYR A N 1
ATOM 1694 C CA . TYR A 1 211 ? -27.875 16.461 38.037 1.00 46.47 211 TYR A CA 1
ATOM 1695 C C . TYR A 1 211 ? -28.258 15.706 39.302 1.00 46.47 211 TYR A C 1
ATOM 1697 O O . TYR A 1 211 ? -29.438 15.495 39.576 1.00 46.47 211 TYR A O 1
ATOM 1705 N N . ASP A 1 212 ? -27.249 15.267 40.054 1.00 52.28 212 ASP A N 1
ATOM 1706 C CA . ASP A 1 212 ? -27.429 14.924 41.454 1.00 52.28 212 ASP A CA 1
ATOM 1707 C C . ASP A 1 212 ? -28.078 16.152 42.109 1.00 52.28 212 ASP A C 1
ATOM 1709 O O . ASP A 1 212 ? -27.477 17.236 42.119 1.00 52.28 212 ASP A O 1
ATOM 1713 N N . PRO A 1 213 ? -29.327 16.051 42.599 1.00 58.56 213 PRO A N 1
ATOM 1714 C CA . PRO A 1 213 ? -29.954 17.170 43.267 1.00 58.56 213 PRO A CA 1
ATOM 1715 C C . PRO A 1 213 ? -29.157 17.432 44.543 1.00 58.56 213 PRO A C 1
ATOM 1717 O O . PRO A 1 213 ? -29.166 16.624 45.470 1.00 58.56 213 PRO A O 1
ATOM 1720 N N . ILE A 1 214 ? -28.444 18.560 44.568 1.00 55.19 214 ILE A N 1
ATOM 1721 C CA . ILE A 1 214 ? -27.723 19.045 45.745 1.00 55.19 214 ILE A CA 1
ATOM 1722 C C . ILE A 1 214 ? -28.737 19.107 46.900 1.00 55.19 214 ILE A C 1
ATOM 1724 O O . ILE A 1 214 ? -29.720 19.846 46.790 1.00 55.19 214 ILE A O 1
ATOM 1728 N N . PRO A 1 215 ? -28.554 18.335 47.986 1.00 65.38 215 PRO A N 1
ATOM 1729 C CA . PRO A 1 215 ? -29.452 18.411 49.125 1.00 65.38 215 PRO A CA 1
ATOM 1730 C C . PRO A 1 215 ? -29.225 19.755 49.827 1.00 65.38 215 PRO A C 1
ATOM 1732 O O . PRO A 1 215 ? -28.100 20.073 50.216 1.00 65.38 215 PRO A O 1
ATOM 1735 N N . PHE A 1 216 ? -30.298 20.544 49.915 1.00 62.19 216 PHE A N 1
ATOM 1736 C CA . PHE A 1 216 ? -30.368 21.807 50.654 1.00 62.19 216 PHE A CA 1
ATOM 1737 C C . PHE A 1 216 ? -30.178 21.608 52.161 1.00 62.19 216 PHE A C 1
ATOM 1739 O O . PHE A 1 216 ? -30.702 20.601 52.694 1.00 62.19 216 PHE A O 1
#

Sequence (216 aa):
MLSEANDTRLKRVFPFLWLRKELWTKVEHAERVRIEGLINSMNHEEMSKFQVTRLAEVNSDIRSHVIDKINQLDTVEQVKIIAAHPSIFLKDKAIEFFSQALSFDSAEFRGNKLLLPISGSFNDSDLQRILTGALENTGSYGINQILNAGAIGAFFSGLYTETKSAPLNHKALWVDFWGKIIEKGFPYNTLKELLIEDQYITPEEPEAENYDPIPF

pLDDT: mean 90.66, std 11.09, range [42.47, 98.5]

Secondary structure (DSSP, 8-state):
--TTS-HHHHTTHHHHHHHTGGGGGGS-HHHHHHHHHHHHH--HHHHHHTTHHHHHHH-HHHHHHHHHHHHTS-HHHHHHHHHHS--GGGHHHHHHHHHT--SHHHHHHHIIIIIGGGGGG--HHHHHHHHHHHHH---GGG--TTTTSTTHHHHHHHHHHHHTTS-TTHHHHHHHHHHHHHHTT---HHHHHHHHHTTSSPPPPPP---------

Organism: NCBI:txid1706046

Radius of gyration: 22.64 Å; chains: 1; bounding box: 57×34×82 Å